Protein 5ZKN (pdb70)

Structure (mmCIF, N/CA/C/O backbone):
data_5ZKN
#
_entry.id   5ZKN
#
_cell.length_a   47.515
_cell.length_b   75.347
_cell.length_c   135.882
_cell.angle_alpha   90.000
_cell.angle_beta   90.000
_cell.angle_gamma   90.000
#
_symmetry.space_group_name_H-M   'I 2 2 2'
#
loop_
_entity.id
_entity.type
_entity.pdbx_description
1 polymer 'Putative N-acetylmannosamine-6-phosphate 2-epimerase'
2 non-polymer 'CHLORIDE ION'
3 water water
#
loop_
_atom_site.group_PDB
_atom_site.id
_atom_site.type_symbol
_atom_site.label_atom_id
_atom_site.label_alt_id
_atom_site.label_comp_id
_atom_site.label_asym_id
_atom_site.label_entity_id
_atom_site.label_seq_id
_atom_site.pdbx_PDB_ins_code
_atom_site.Cartn_x
_atom_site.Cartn_y
_atom_site.Cartn_z
_atom_site.occupancy
_atom_site.B_iso_or_equiv
_atom_site.auth_seq_id
_atom_site.auth_comp_id
_atom_site.auth_asym_id
_atom_site.auth_atom_id
_atom_site.pdbx_PDB_model_num
ATOM 1 N N . PHE A 1 17 ? -31.488 -12.405 -13.591 1.00 85.58 0 PHE A N 1
ATOM 2 C CA . PHE A 1 17 ? -30.588 -12.027 -12.498 1.00 95.11 0 PHE A CA 1
ATOM 3 C C . PHE A 1 17 ? -29.138 -12.405 -12.808 1.00 88.75 0 PHE A C 1
ATOM 4 O O . PHE A 1 17 ? -28.206 -11.625 -12.583 1.00 90.52 0 PHE A O 1
ATOM 12 N N . MET A 1 18 ? -28.945 -13.617 -13.319 1.00 140.11 1 MET A N 1
ATOM 13 C CA . MET A 1 18 ? -27.701 -13.934 -14.003 1.00 122.58 1 MET A CA 1
ATOM 14 C C . MET A 1 18 ? -27.680 -13.340 -15.407 1.00 107.20 1 MET A C 1
ATOM 15 O O . MET A 1 18 ? -26.600 -13.122 -15.962 1.00 102.00 1 MET A O 1
ATOM 20 N N . ASN A 1 19 ? -28.860 -13.047 -15.967 1.00 102.06 2 ASN A N 1
ATOM 21 C CA . ASN A 1 19 ? -2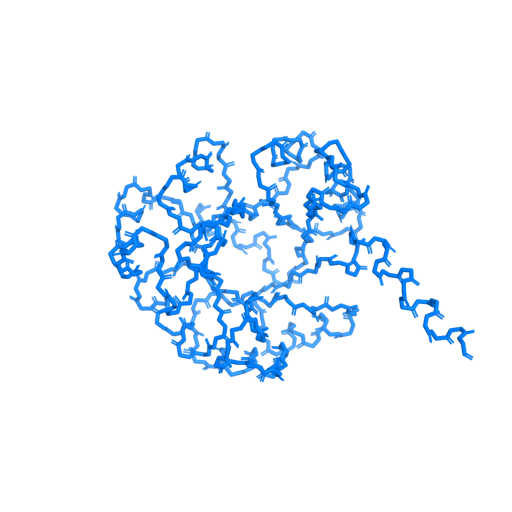8.954 -12.307 -17.222 1.00 87.97 2 ASN A CA 1
ATOM 22 C C . ASN A 1 19 ? -28.457 -10.878 -17.066 1.00 78.83 2 ASN A C 1
ATOM 23 O O . ASN A 1 19 ? -27.761 -10.357 -17.944 1.00 76.41 2 ASN A O 1
ATOM 28 N N . LYS A 1 20 ? -28.822 -10.220 -15.964 1.00 70.12 3 LYS A N 1
ATOM 29 C CA . LYS A 1 20 ? -28.391 -8.842 -15.763 1.00 61.74 3 LYS A CA 1
ATOM 30 C C . LYS A 1 20 ? -26.883 -8.726 -15.680 1.00 58.61 3 LYS A C 1
ATOM 31 O O . LYS A 1 20 ? -26.328 -7.694 -16.072 1.00 62.10 3 LYS A O 1
ATOM 37 N N . ILE A 1 21 ? -26.200 -9.771 -15.188 1.00 63.80 4 ILE A N 1
ATOM 38 C CA . ILE A 1 21 ? -24.736 -9.756 -15.122 1.00 59.15 4 ILE A CA 1
ATOM 39 C C . ILE A 1 21 ? -24.135 -9.742 -16.523 1.00 60.27 4 ILE A C 1
ATOM 40 O O . ILE A 1 21 ? -23.144 -9.043 -16.784 1.00 59.16 4 ILE A O 1
ATOM 45 N N . LEU A 1 22 ? -24.710 -10.524 -17.443 1.00 60.53 5 LEU A N 1
ATOM 46 C CA . LEU A 1 22 ? -24.139 -10.640 -18.779 1.00 58.31 5 LEU A CA 1
ATOM 47 C C . LEU A 1 22 ? -24.508 -9.456 -19.658 1.00 57.36 5 LEU A C 1
ATOM 48 O O . LEU A 1 22 ? -23.717 -9.063 -20.522 1.00 53.15 5 LEU A O 1
ATOM 53 N N . GLU A 1 23 ? -25.673 -8.842 -19.439 1.00 56.62 6 GLU A N 1
ATOM 54 C CA . GLU A 1 23 ? -25.964 -7.616 -20.178 1.00 68.48 6 GLU A CA 1
ATOM 55 C C . GLU A 1 23 ? -25.014 -6.491 -19.773 1.00 63.57 6 GLU A C 1
ATOM 56 O O . GLU A 1 23 ? -24.581 -5.704 -20.623 1.00 59.23 6 GLU A O 1
ATOM 62 N N . SER A 1 24 ? -24.634 -6.431 -18.490 1.00 60.51 7 SER A N 1
ATOM 63 C CA . SER A 1 24 ? -23.725 -5.382 -18.037 1.00 61.18 7 SER A CA 1
ATOM 64 C C . SER A 1 24 ? -22.322 -5.485 -18.660 1.00 51.85 7 SER A C 1
ATOM 65 O O . SER A 1 24 ? -21.585 -4.493 -18.633 1.00 53.62 7 SER A O 1
ATOM 68 N N . ILE A 1 25 ? -21.935 -6.626 -19.245 1.00 55.45 8 ILE A N 1
ATOM 69 C CA . ILE A 1 25 ? -20.632 -6.735 -19.915 1.00 54.21 8 ILE A CA 1
ATOM 70 C C . ILE A 1 25 ? -20.741 -6.889 -21.427 1.00 56.77 8 ILE A C 1
ATOM 71 O O . ILE A 1 25 ? -19.697 -6.853 -22.112 1.00 50.80 8 ILE A O 1
ATOM 76 N N . ARG A 1 26 ? -21.956 -7.046 -21.965 1.00 54.68 9 ARG A N 1
ATOM 77 C CA . ARG A 1 26 ? -22.165 -7.275 -23.392 1.00 53.87 9 ARG A CA 1
ATOM 78 C C . ARG A 1 26 ? -21.483 -6.202 -24.235 1.00 57.90 9 ARG A C 1
ATOM 79 O O . ARG A 1 26 ? -21.708 -5.006 -24.036 1.00 58.16 9 ARG A O 1
ATOM 87 N N . GLY A 1 27 ? -20.638 -6.639 -25.177 1.00 54.54 10 GLY A N 1
ATOM 88 C CA . GLY A 1 27 ? -19.913 -5.716 -26.031 1.00 52.56 10 GLY A CA 1
ATOM 89 C C . GLY A 1 27 ? -18.928 -4.786 -25.328 1.00 55.59 10 GLY A C 1
ATOM 90 O O . GLY A 1 27 ? -18.484 -3.797 -25.922 1.00 60.75 10 GLY A O 1
ATOM 91 N N . LYS A 1 28 ? -18.561 -5.086 -24.083 1.00 49.08 11 LYS A N 1
ATOM 92 C CA . LYS A 1 28 ? -17.722 -4.189 -23.287 1.00 53.71 11 LYS A CA 1
ATOM 93 C C . LYS A 1 28 ? -16.356 -4.808 -22.972 1.00 45.67 11 LYS A C 1
ATOM 94 O O . LYS A 1 28 ? -16.057 -5.963 -23.296 1.00 41.12 11 LYS A O 1
ATOM 100 N N . LEU A 1 29 ? -15.522 -4.007 -22.318 1.00 45.16 12 LEU A N 1
ATOM 101 C CA . LEU A 1 29 ? -14.169 -4.400 -21.935 1.00 42.77 12 LEU A CA 1
ATOM 102 C C . LEU A 1 29 ? -14.134 -4.875 -20.487 1.00 40.46 12 LEU A C 1
ATOM 103 O O . LEU A 1 29 ? -14.604 -4.172 -19.584 1.00 38.14 12 LEU A O 1
ATOM 108 N N . ILE A 1 30 ? -13.540 -6.044 -20.263 1.00 40.80 13 ILE A N 1
ATOM 109 C CA . ILE A 1 30 ? -13.177 -6.514 -18.929 1.00 45.73 13 ILE A CA 1
ATOM 110 C C . ILE A 1 30 ? -11.658 -6.449 -18.807 1.00 43.47 13 ILE A C 1
ATOM 111 O O . ILE A 1 30 ? -10.942 -6.870 -19.720 1.00 41.08 13 ILE A O 1
ATOM 116 N N . VAL A 1 31 ? -11.163 -5.920 -17.690 1.00 44.47 14 VAL A N 1
ATOM 117 C CA . VAL A 1 31 ? -9.725 -5.770 -17.464 1.00 43.94 14 VAL A CA 1
ATOM 118 C C . VAL A 1 31 ? -9.306 -6.753 -16.380 1.00 45.31 14 VAL A C 1
ATOM 119 O O . VAL A 1 31 ? -9.866 -6.754 -15.274 1.00 44.66 14 VAL A O 1
ATOM 123 N N . SER A 1 32 ? -8.322 -7.585 -16.696 1.00 42.95 15 SER A N 1
ATOM 124 C CA . SER A 1 32 ? -7.790 -8.553 -15.746 1.00 38.47 15 SER A CA 1
ATOM 125 C C . SER A 1 32 ? -6.713 -7.882 -14.908 1.00 35.17 15 SER A C 1
ATOM 126 O O . SER A 1 32 ? -5.692 -7.416 -15.440 1.00 41.67 15 SER A O 1
ATOM 129 N N . CYS A 1 33 ? -6.933 -7.841 -13.603 1.00 41.03 16 CYS A N 1
ATOM 130 C CA . CYS A 1 33 ? -6.047 -7.176 -12.645 1.00 43.59 16 CYS A CA 1
ATOM 131 C C . CYS A 1 33 ? -5.380 -8.256 -11.803 1.00 48.70 16 CYS A C 1
ATOM 132 O O . CYS A 1 33 ? -5.852 -8.598 -10.712 1.00 43.05 16 CYS A O 1
ATOM 135 N N . GLN A 1 34 ? -4.272 -8.783 -12.307 1.00 39.98 17 GLN A N 1
ATOM 136 C CA . GLN A 1 34 ? -3.567 -9.860 -11.634 1.00 45.25 17 GLN A CA 1
ATOM 137 C C . GLN A 1 34 ? -2.089 -9.537 -11.541 1.00 52.94 17 GLN A C 1
ATOM 138 O O . GLN A 1 34 ? -1.512 -8.905 -12.435 1.00 49.08 17 GLN A O 1
ATOM 144 N N . ALA A 1 35 ? -1.489 -9.987 -10.440 1.00 47.84 18 ALA A N 1
ATOM 145 C CA . ALA A 1 35 ? -0.046 -9.897 -10.230 1.00 43.16 18 ALA A CA 1
ATOM 146 C C . ALA A 1 35 ? 0.291 -11.009 -9.244 1.00 40.12 18 ALA A C 1
ATOM 147 O O . ALA A 1 35 ? 0.071 -10.858 -8.040 1.00 47.11 18 ALA A O 1
ATOM 149 N N . LEU A 1 36 ? 0.784 -12.129 -9.760 1.00 46.75 19 LEU A N 1
ATOM 150 C CA . LEU A 1 36 ? 1.230 -13.217 -8.902 1.00 52.36 19 LEU A CA 1
ATOM 151 C C . LEU A 1 36 ? 2.494 -12.803 -8.122 1.00 56.38 19 LEU A C 1
ATOM 152 O O . LEU A 1 36 ? 2.993 -11.675 -8.219 1.00 48.14 19 LEU A O 1
ATOM 157 N N . GLU A 1 37 ? 3.031 -13.757 -7.359 1.00 61.84 20 GLU A N 1
ATOM 158 C CA . GLU A 1 37 ? 4.019 -13.467 -6.319 1.00 70.06 20 GLU A CA 1
ATOM 159 C C . GLU A 1 37 ? 5.343 -12.985 -6.903 1.00 64.91 20 GLU A C 1
ATOM 160 O O . GLU A 1 37 ? 6.003 -12.112 -6.329 1.00 66.83 20 GLU A O 1
ATOM 166 N N . ASP A 1 38 ? 5.763 -13.561 -8.023 1.00 65.01 21 ASP A N 1
ATOM 167 C CA . ASP A 1 38 ? 7.018 -13.164 -8.649 1.00 82.17 21 ASP A CA 1
ATOM 168 C C . ASP A 1 38 ? 6.999 -11.720 -9.148 1.00 69.04 21 ASP A C 1
ATOM 169 O O . ASP A 1 38 ? 8.069 -11.118 -9.294 1.00 70.92 21 ASP A O 1
ATOM 174 N N . GLU A 1 39 ? 5.688 -11.078 -9.386 1.00 48.79 22 GLU A N 1
ATOM 175 C CA . GLU A 1 39 ? 5.468 -9.933 -10.258 1.00 53.88 22 GLU A CA 1
ATOM 176 C C . GLU A 1 39 ? 5.625 -8.604 -9.519 1.00 51.58 22 GLU A C 1
ATOM 177 O O . GLU A 1 39 ? 5.326 -8.505 -8.324 1.00 45.74 22 GLU A O 1
ATOM 183 N N . PRO A 1 40 ? 6.071 -7.584 -10.268 1.00 54.01 23 PRO A N 1
ATOM 184 C CA . PRO A 1 40 ? 6.333 -6.263 -9.667 1.00 42.75 23 PRO A CA 1
ATOM 185 C C . PRO A 1 40 ? 5.237 -5.700 -8.778 1.00 43.13 23 PRO A C 1
ATOM 186 O O . PRO A 1 40 ? 5.546 -5.163 -7.705 1.00 50.99 23 PRO A O 1
ATOM 190 N N . LEU A 1 41 ? 3.971 -5.764 -9.194 1.00 39.36 24 LEU A N 1
ATOM 191 C CA . LEU A 1 41 ? 2.891 -5.117 -8.455 1.00 46.45 24 LEU A CA 1
ATOM 192 C C . LEU A 1 41 ? 2.076 -6.084 -7.612 1.00 46.52 24 LEU A C 1
ATOM 193 O O . LEU A 1 41 ? 0.936 -5.763 -7.272 1.00 41.27 24 LEU A O 1
ATOM 198 N N . HIS A 1 42 ? 2.625 -7.245 -7.262 1.00 44.66 25 HIS A N 1
ATOM 199 C CA . HIS A 1 42 ? 1.919 -8.163 -6.380 1.00 51.34 25 HIS A CA 1
ATOM 200 C C . HIS A 1 42 ? 1.582 -7.476 -5.068 1.00 52.57 25 HIS A C 1
ATOM 201 O O . HIS A 1 42 ? 2.484 -7.115 -4.303 1.00 51.43 25 HIS A O 1
ATOM 208 N N . SER A 1 43 ? 0.283 -7.279 -4.826 1.00 49.45 26 SER A N 1
ATOM 209 C CA . SER A 1 43 ? -0.259 -6.556 -3.680 1.00 52.73 26 SER A CA 1
ATOM 210 C C . SER A 1 43 ? -1.756 -6.382 -3.892 1.00 56.73 26 SER A C 1
ATOM 211 O O . SER A 1 43 ? -2.178 -5.865 -4.934 1.00 45.75 26 SER A O 1
ATOM 214 N N . SER A 1 44 ? -2.563 -6.810 -2.920 1.00 49.53 27 SER A N 1
ATOM 215 C CA . SER A 1 44 ? -4.006 -6.632 -3.043 1.00 50.25 27 SER A CA 1
ATOM 216 C C . SER A 1 44 ? -4.363 -5.155 -3.145 1.00 52.86 27 SER A C 1
ATOM 217 O O . SER A 1 44 ? -5.244 -4.775 -3.928 1.00 50.63 27 SER A O 1
ATOM 220 N N . PHE A 1 45 ? -3.673 -4.303 -2.374 1.00 50.29 28 PHE A N 1
ATOM 221 C CA . PHE A 1 45 ? -3.895 -2.861 -2.460 1.00 50.70 28 PHE A CA 1
ATOM 222 C C . PHE A 1 45 ? -3.776 -2.343 -3.897 1.00 51.67 28 PHE A C 1
ATOM 223 O O . PHE A 1 45 ? -4.662 -1.631 -4.392 1.00 45.39 28 PHE A O 1
ATOM 231 N N . ILE A 1 46 ? -2.678 -2.686 -4.574 1.00 42.42 29 ILE A N 1
ATOM 232 C CA . ILE A 1 46 ? -2.436 -2.186 -5.930 1.00 45.61 29 ILE A CA 1
ATOM 233 C C . ILE A 1 46 ? -3.475 -2.730 -6.909 1.00 39.26 29 ILE A C 1
ATOM 234 O O . ILE A 1 46 ? -3.909 -2.029 -7.839 1.00 37.16 29 ILE A O 1
ATOM 239 N N . MET A 1 47 ? -3.853 -3.995 -6.754 1.00 39.67 30 MET A N 1
ATOM 240 C CA . MET A 1 47 ? -4.815 -4.567 -7.686 1.00 41.22 30 MET A CA 1
ATOM 241 C C . MET A 1 47 ? -6.182 -3.897 -7.517 1.00 48.01 30 MET A C 1
ATOM 242 O O . MET A 1 47 ? -6.912 -3.699 -8.500 1.00 47.58 30 MET A O 1
ATOM 247 N N . GLY A 1 48 ? -6.525 -3.522 -6.280 1.00 44.75 31 GLY A N 1
ATOM 248 C CA . GLY A 1 48 ? -7.699 -2.695 -6.065 1.00 43.28 31 GLY A CA 1
ATOM 249 C C . GLY A 1 48 ? -7.616 -1.375 -6.810 1.00 48.25 31 GLY A C 1
ATOM 250 O O . GLY A 1 48 ? -8.578 -0.955 -7.460 1.00 45.24 31 GLY A O 1
ATOM 251 N N . ARG A 1 49 ? -6.460 -0.708 -6.749 1.00 38.88 32 ARG A N 1
ATOM 252 C CA . ARG A 1 49 ? -6.362 0.567 -7.454 1.00 34.77 32 ARG A CA 1
ATOM 253 C C . ARG A 1 49 ? -6.319 0.368 -8.964 1.00 37.86 32 ARG A C 1
ATOM 254 O O . ARG A 1 49 ? -6.864 1.197 -9.713 1.00 37.59 32 ARG A O 1
ATOM 262 N N . MET A 1 50 ? -5.711 -0.732 -9.437 1.00 38.41 33 MET A N 1
ATOM 263 C CA . MET A 1 50 ? -5.763 -1.028 -10.873 1.00 38.29 33 MET A CA 1
ATOM 264 C C . MET A 1 50 ? -7.207 -1.204 -11.340 1.00 40.75 33 MET A C 1
ATOM 265 O O . MET A 1 50 ? -7.581 -0.718 -12.412 1.00 42.08 33 MET A O 1
ATOM 270 N N . ALA A 1 51 ? -8.022 -1.919 -10.558 1.00 39.48 34 ALA A N 1
ATOM 271 C CA . ALA A 1 51 ? -9.444 -2.056 -10.886 1.00 42.45 34 AL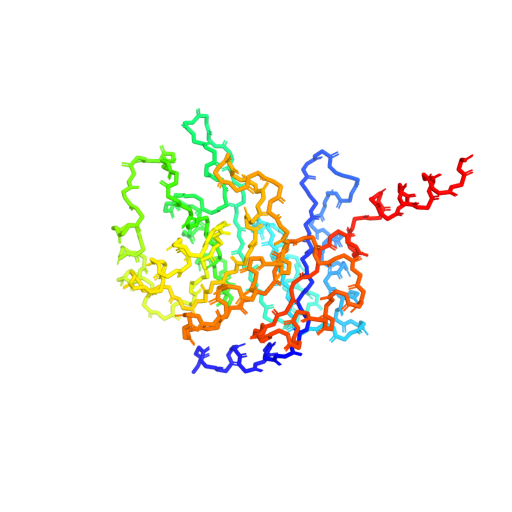A A CA 1
ATOM 272 C C . ALA A 1 51 ? -10.111 -0.692 -10.970 1.00 38.31 34 ALA A C 1
ATOM 273 O O . ALA A 1 51 ? -10.854 -0.403 -11.907 1.00 44.43 34 ALA A O 1
ATOM 275 N N . TYR A 1 52 ? -9.844 0.171 -9.988 1.00 36.34 35 TYR A N 1
ATOM 276 C CA . TYR A 1 52 ? -10.396 1.519 -10.038 1.00 37.58 35 TYR A CA 1
ATOM 277 C C . TYR A 1 52 ? -9.955 2.271 -11.297 1.00 44.42 35 TYR A C 1
ATOM 278 O O . TYR A 1 52 ? -10.740 3.023 -11.888 1.00 45.71 35 TYR A O 1
ATOM 287 N N . ALA A 1 53 ? -8.696 2.089 -11.712 1.00 44.31 36 ALA A N 1
ATOM 288 C CA . ALA A 1 53 ? -8.210 2.751 -12.919 1.00 46.42 36 ALA A CA 1
ATOM 289 C C . 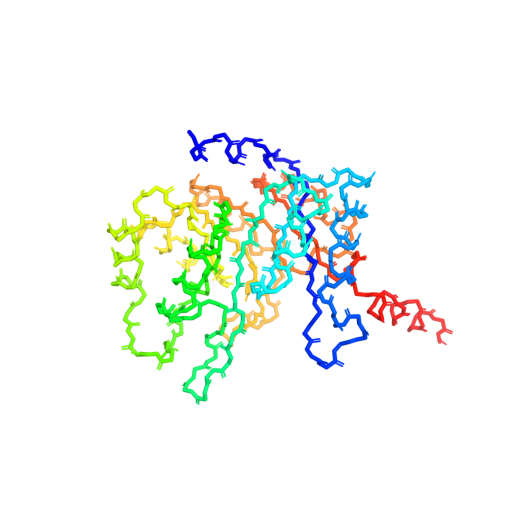ALA A 1 53 ? -8.899 2.210 -14.173 1.00 39.03 36 ALA A C 1
ATOM 290 O O . ALA A 1 53 ? -9.230 2.975 -15.086 1.00 36.78 36 ALA A O 1
ATOM 292 N N . ALA A 1 54 ? -9.082 0.892 -14.264 1.00 36.19 37 ALA A N 1
ATOM 293 C CA . ALA A 1 54 ? -9.823 0.349 -15.402 1.00 37.20 37 ALA A CA 1
ATOM 294 C C . ALA A 1 54 ? -11.240 0.925 -15.443 1.00 43.84 37 ALA A C 1
ATOM 295 O O . ALA A 1 54 ? -11.723 1.346 -16.501 1.00 43.39 37 ALA A O 1
ATOM 297 N N . TYR A 1 55 ? -11.898 0.994 -14.284 1.00 42.72 38 TYR A N 1
ATOM 298 C CA . TYR A 1 55 ? -13.214 1.622 -14.206 1.00 47.00 38 TYR A CA 1
ATOM 299 C C . TYR A 1 55 ? -13.166 3.076 -14.670 1.00 46.19 38 TYR A C 1
ATOM 300 O O . TYR A 1 55 ? -13.967 3.490 -15.512 1.00 49.84 38 TYR A O 1
ATOM 309 N N . SER A 1 56 ? -12.215 3.867 -14.159 1.00 41.48 39 SER A N 1
ATOM 310 C CA . SER A 1 56 ? -12.139 5.266 -14.588 1.00 38.23 39 SER A CA 1
ATOM 311 C C . SER A 1 56 ? -11.908 5.391 -16.092 1.00 45.80 39 SER A C 1
ATOM 312 O O . SER A 1 56 ? -12.286 6.405 -16.695 1.00 47.15 39 SER A O 1
ATOM 315 N N . GLY A 1 57 ? -11.256 4.396 -16.710 1.00 45.34 40 GLY A N 1
ATOM 316 C CA . GLY A 1 57 ? -11.014 4.431 -18.146 1.00 42.46 40 GLY A CA 1
ATOM 317 C C . GLY A 1 57 ? -12.177 3.936 -18.994 1.00 53.71 40 GLY A C 1
ATOM 318 O O . GLY A 1 57 ? -12.131 4.034 -20.230 1.00 51.55 40 GLY A O 1
ATOM 319 N N . GLY A 1 58 ? -13.212 3.393 -18.357 1.00 49.19 41 GLY A N 1
ATOM 320 C CA . GLY A 1 58 ? -14.390 2.938 -19.061 1.00 49.24 41 GLY A CA 1
ATOM 321 C C . GLY A 1 58 ? -14.611 1.441 -19.097 1.00 48.48 41 GLY A C 1
ATOM 322 O O . GLY A 1 58 ? -15.546 1.000 -19.767 1.00 42.99 41 GLY A O 1
ATOM 323 N N . ALA A 1 59 ? -13.800 0.648 -18.392 1.00 47.44 42 ALA A N 1
ATOM 324 C CA . ALA A 1 59 ? -14.030 -0.793 -18.306 1.00 47.63 42 ALA A CA 1
ATOM 325 C C . ALA A 1 59 ? -15.390 -1.096 -17.673 1.00 45.83 42 ALA A C 1
ATOM 326 O O . ALA A 1 59 ? -15.930 -0.305 -16.895 1.00 47.99 42 ALA A O 1
ATOM 328 N N . ALA A 1 60 ? -15.927 -2.282 -17.985 1.00 46.04 43 ALA A N 1
ATOM 329 C CA . ALA A 1 60 ? -17.221 -2.712 -17.455 1.00 46.02 43 ALA A CA 1
ATOM 330 C C . ALA A 1 60 ? -17.156 -3.946 -16.576 1.00 43.58 43 ALA A C 1
ATOM 331 O O . ALA A 1 60 ? -18.187 -4.332 -16.011 1.00 50.04 43 ALA A O 1
ATOM 333 N N . GLY A 1 61 ? -16.000 -4.594 -16.468 1.00 39.72 44 GLY A N 1
ATOM 334 C CA . GLY A 1 61 ? -15.839 -5.677 -15.515 1.00 41.02 44 GLY A CA 1
ATOM 335 C C . GLY A 1 61 ? -14.373 -5.877 -15.216 1.00 47.56 44 GLY A C 1
ATOM 336 O O . GLY A 1 61 ? -13.490 -5.343 -15.897 1.00 51.32 44 GLY A O 1
ATOM 337 N N . ILE A 1 62 ? -14.128 -6.667 -14.168 1.00 48.33 45 ILE A N 1
ATOM 338 C CA . ILE A 1 62 ? -12.787 -6.993 -13.686 1.00 43.46 45 ILE A CA 1
ATOM 339 C C . ILE A 1 62 ? -12.671 -8.510 -13.620 1.00 46.36 45 ILE A C 1
ATOM 340 O O . ILE A 1 62 ? -13.597 -9.188 -13.162 1.00 46.50 45 ILE A O 1
ATOM 345 N N . ARG A 1 63 ? -11.554 -9.045 -14.093 1.00 42.71 46 ARG A N 1
ATOM 346 C CA . ARG A 1 63 ? -11.156 -10.416 -13.791 1.00 46.94 46 ARG A CA 1
ATOM 347 C C . ARG A 1 63 ? -10.048 -10.369 -12.740 1.00 48.53 46 ARG A C 1
ATOM 348 O O . ARG A 1 63 ? -9.132 -9.549 -12.840 1.00 46.00 46 ARG A O 1
ATOM 356 N N . ALA A 1 64 ? -10.135 -11.236 -11.728 1.00 46.46 47 ALA A N 1
ATOM 357 C CA . ALA A 1 64 ? -9.276 -11.106 -10.556 1.00 48.47 47 ALA A CA 1
ATOM 358 C C . ALA A 1 64 ? -8.943 -12.476 -9.975 1.00 53.66 47 ALA A C 1
ATOM 359 O O . ALA A 1 64 ? -9.736 -13.416 -10.070 1.00 53.31 47 ALA A O 1
ATOM 361 N N . ASN A 1 65 ? -7.771 -12.569 -9.336 1.00 49.80 48 ASN A N 1
ATOM 362 C CA . ASN A 1 65 ? -7.262 -13.828 -8.812 1.00 45.77 48 ASN A CA 1
ATOM 363 C C . ASN A 1 65 ? -7.000 -13.709 -7.312 1.00 53.18 48 ASN A C 1
ATOM 364 O O . ASN A 1 65 ? -6.477 -12.696 -6.845 1.00 54.88 48 ASN A O 1
ATOM 369 N N . THR A 1 66 ? -7.385 -14.751 -6.567 1.00 49.52 49 THR A N 1
ATOM 370 C CA . THR A 1 66 ? -7.265 -14.878 -5.113 1.00 49.80 49 THR A CA 1
ATOM 371 C C . THR A 1 66 ? -8.294 -14.019 -4.385 1.00 54.09 49 THR A C 1
ATOM 372 O O . THR A 1 66 ? -8.766 -12.996 -4.899 1.00 48.67 49 THR A O 1
ATOM 376 N N . VAL A 1 67 ? -8.642 -14.454 -3.174 1.00 50.02 50 VAL A N 1
ATOM 377 C CA . VAL A 1 67 ? -9.714 -13.826 -2.419 1.00 51.83 50 VAL A CA 1
ATOM 378 C C . VAL A 1 67 ? -9.249 -12.494 -1.844 1.00 53.96 50 VAL A C 1
ATOM 379 O O . VAL A 1 67 ? -10.020 -11.528 -1.793 1.00 53.74 50 VAL A O 1
ATOM 383 N N . GLU A 1 68 ? -7.978 -12.403 -1.429 1.00 54.55 51 GLU A N 1
ATOM 384 C CA . GLU A 1 68 ? -7.493 -11.136 -0.889 1.00 58.69 51 GLU A CA 1
ATOM 385 C C . GLU A 1 68 ? -7.497 -10.030 -1.946 1.00 54.32 51 GLU A C 1
ATOM 386 O O . GLU A 1 68 ? -7.811 -8.876 -1.633 1.00 51.65 51 GLU A O 1
ATOM 392 N N . ASP A 1 69 ? -7.190 -10.361 -3.210 1.00 43.12 52 ASP A N 1
ATOM 393 C CA . ASP A 1 69 ? -7.293 -9.360 -4.279 1.00 52.91 52 ASP A CA 1
ATOM 394 C C . ASP A 1 69 ? -8.754 -9.002 -4.572 1.00 53.45 52 ASP A C 1
ATOM 395 O O . ASP A 1 69 ? -9.101 -7.825 -4.727 1.00 51.75 52 ASP A O 1
ATOM 400 N N . ILE A 1 70 ? -9.611 -10.018 -4.684 1.00 52.03 53 ILE A N 1
ATOM 401 C CA . ILE A 1 70 ? -11.035 -9.812 -4.958 1.00 47.23 53 ILE A CA 1
ATOM 402 C C . ILE A 1 70 ? -11.670 -8.908 -3.907 1.00 46.39 53 ILE A C 1
ATOM 403 O O . ILE A 1 70 ? -12.434 -7.990 -4.234 1.00 49.96 53 ILE A O 1
ATOM 408 N N . LYS A 1 71 ? -11.383 -9.177 -2.626 1.00 53.36 54 LYS A N 1
ATOM 409 C CA . LYS A 1 71 ? -11.898 -8.357 -1.525 1.00 56.86 54 LYS A CA 1
ATOM 410 C C . LYS A 1 71 ? -11.504 -6.897 -1.689 1.00 59.33 54 LYS A C 1
ATOM 411 O O . LYS A 1 71 ? -12.349 -5.998 -1.612 1.00 64.13 54 LYS A O 1
ATOM 417 N N . GLU A 1 72 ? -10.208 -6.645 -1.889 1.00 50.18 55 GLU A N 1
ATOM 418 C CA . GLU A 1 72 ? -9.733 -5.281 -2.064 1.00 52.54 55 GLU A CA 1
ATOM 419 C C . GLU A 1 72 ? -10.367 -4.631 -3.292 1.00 49.73 55 GLU A C 1
ATOM 420 O O . GLU A 1 72 ? -10.739 -3.452 -3.256 1.00 50.41 55 GLU A O 1
ATOM 426 N N . ILE A 1 73 ? -10.506 -5.387 -4.386 1.00 42.50 56 ILE A N 1
ATOM 427 C CA . ILE A 1 73 ? -11.147 -4.853 -5.590 1.00 36.98 56 ILE A CA 1
ATOM 428 C C . ILE A 1 73 ? -12.589 -4.443 -5.308 1.00 45.60 56 ILE A C 1
ATOM 429 O O . ILE A 1 73 ? -13.070 -3.417 -5.815 1.00 44.64 56 ILE A O 1
ATOM 434 N N . LYS A 1 74 ? -13.288 -5.210 -4.464 1.00 45.58 57 LYS A N 1
ATOM 435 C CA . LYS A 1 74 ? -14.667 -4.885 -4.119 1.00 49.63 57 LYS A CA 1
ATOM 436 C C . LYS A 1 74 ? -14.785 -3.573 -3.362 1.00 49.35 57 LYS A C 1
ATOM 437 O O . LYS A 1 74 ? -15.849 -2.955 -3.387 1.00 48.22 57 LYS A O 1
ATOM 443 N N . LYS A 1 75 ? -13.720 -3.143 -2.681 1.00 54.72 58 LYS A N 1
ATOM 444 C CA . LYS A 1 75 ? -13.719 -1.865 -1.974 1.00 50.80 58 LYS A CA 1
ATOM 445 C C . LYS A 1 75 ? -13.620 -0.681 -2.920 1.00 51.50 58 LYS A C 1
ATOM 446 O O . LYS A 1 75 ? -14.015 0.429 -2.542 1.00 49.76 58 LYS A O 1
ATOM 452 N N . ASN A 1 76 ? -13.096 -0.900 -4.134 1.00 45.26 59 ASN A N 1
ATOM 453 C CA . ASN A 1 76 ? -12.788 0.153 -5.091 1.00 44.93 59 ASN A CA 1
ATOM 454 C C . ASN A 1 76 ? -13.832 0.314 -6.191 1.00 47.88 59 ASN A C 1
ATOM 455 O O . ASN A 1 76 ? -14.076 1.438 -6.641 1.00 44.71 59 ASN A O 1
ATOM 460 N N . VAL A 1 77 ? -14.430 -0.779 -6.664 1.00 46.43 60 VAL A N 1
ATOM 461 C CA . VAL A 1 77 ? -15.363 -0.736 -7.782 1.00 48.41 60 VAL A CA 1
ATOM 462 C C . VAL A 1 77 ? -16.562 -1.600 -7.431 1.00 50.68 60 VAL A C 1
ATOM 463 O O . VAL A 1 77 ? -16.467 -2.554 -6.653 1.00 46.09 60 VAL A O 1
ATOM 467 N N . SER A 1 78 ? -17.703 -1.271 -8.030 1.00 48.71 61 SER A N 1
ATOM 468 C CA . SER A 1 78 ? -18.839 -2.181 -7.981 1.00 52.71 61 SER A CA 1
ATOM 469 C C . SER A 1 78 ? -19.088 -2.822 -9.341 1.00 51.07 61 SER A C 1
ATOM 470 O O . SER A 1 78 ? -20.197 -3.279 -9.622 1.00 61.15 61 SER A O 1
ATOM 473 N N . LEU A 1 79 ? -18.061 -2.868 -10.182 1.00 43.18 62 LEU A N 1
ATOM 474 C CA . LEU A 1 79 ? -18.130 -3.607 -11.426 1.00 47.12 62 LEU A CA 1
ATOM 475 C C . LEU A 1 79 ? -18.258 -5.105 -11.141 1.00 52.13 62 LEU A C 1
ATOM 476 O O . LEU A 1 79 ? -17.802 -5.599 -10.102 1.00 48.81 62 LEU A O 1
ATOM 481 N N . PRO A 1 80 ? -18.877 -5.853 -12.049 1.00 51.19 63 PRO A N 1
ATOM 482 C CA . PRO A 1 80 ? -18.893 -7.315 -11.903 1.00 53.12 63 PRO A CA 1
ATOM 483 C C . PRO A 1 80 ? -17.478 -7.879 -11.991 1.00 47.80 63 PRO A C 1
ATOM 484 O O . PRO A 1 80 ? -16.623 -7.360 -12.716 1.00 49.04 63 PRO A O 1
ATOM 488 N N . ILE A 1 81 ? -17.236 -8.952 -11.230 1.00 46.78 64 ILE A N 1
ATOM 489 C CA . ILE A 1 81 ? -15.924 -9.591 -11.139 1.00 48.68 64 ILE A CA 1
ATOM 490 C C . ILE A 1 81 ? -16.016 -11.024 -11.663 1.00 48.02 64 ILE A C 1
ATOM 491 O O . ILE A 1 81 ? -16.855 -11.807 -11.202 1.00 47.47 64 ILE A O 1
ATOM 496 N N . ILE A 1 82 ? -15.142 -11.371 -12.606 1.00 42.03 65 ILE A N 1
ATOM 497 C CA . ILE A 1 82 ? -14.822 -12.774 -12.880 1.00 51.33 65 ILE A CA 1
ATOM 498 C C . ILE A 1 82 ? -13.744 -13.171 -11.878 1.00 52.47 65 ILE A C 1
ATOM 499 O O . ILE A 1 82 ? -12.630 -12.638 -11.917 1.00 50.31 65 ILE A O 1
ATOM 504 N N . GLY A 1 83 ? -14.069 -14.097 -10.979 1.00 43.79 66 GLY A N 1
ATOM 505 C CA . GLY A 1 83 ? -13.139 -14.544 -9.960 1.00 44.53 66 GLY A CA 1
ATOM 506 C C . GLY A 1 83 ? -12.530 -15.901 -10.271 1.00 47.97 66 GLY A C 1
ATOM 507 O O . GLY A 1 83 ? -13.224 -16.834 -10.685 1.00 52.91 66 GLY A O 1
ATOM 508 N N . ILE A 1 84 ? -11.221 -16.003 -10.048 1.00 48.49 67 ILE A N 1
ATOM 509 C CA . ILE A 1 84 ? -10.492 -17.260 -10.165 1.00 47.46 67 ILE A CA 1
ATOM 510 C C . ILE A 1 84 ? -9.625 -17.415 -8.924 1.00 47.89 67 ILE A C 1
ATOM 511 O O . ILE A 1 84 ? -9.432 -16.477 -8.151 1.00 49.35 67 ILE A O 1
ATOM 516 N N . ILE A 1 85 ? -9.104 -18.623 -8.740 1.00 50.02 68 ILE A N 1
ATOM 517 C CA . ILE A 1 85 ? -8.002 -18.872 -7.821 1.00 53.69 68 ILE A CA 1
ATOM 518 C C . ILE A 1 85 ? -7.004 -19.752 -8.563 1.00 59.12 68 ILE A C 1
ATOM 519 O O . ILE A 1 85 ? -7.287 -20.927 -8.840 1.00 62.78 68 ILE A O 1
ATOM 524 N N . LYS A 1 86 ? -5.849 -19.188 -8.906 1.00 50.40 69 LYS A N 1
ATOM 525 C CA . LYS A 1 86 ? -4.797 -19.986 -9.506 1.00 56.62 69 LYS A CA 1
ATOM 526 C C . LYS A 1 86 ? -4.045 -20.697 -8.388 1.00 62.24 69 LYS A C 1
ATOM 527 O O . LYS A 1 86 ? -3.522 -20.050 -7.475 1.00 59.76 69 LYS A O 1
ATOM 533 N N . LYS A 1 87 ? -4.032 -22.028 -8.432 1.00 63.70 70 LYS A N 1
ATOM 534 C CA . LYS A 1 87 ? -3.198 -22.813 -7.533 1.00 64.04 70 LYS A CA 1
ATOM 535 C C . LYS A 1 87 ? -2.599 -23.961 -8.323 1.00 67.67 70 LYS A C 1
ATOM 536 O O . LYS A 1 87 ? -3.322 -24.677 -9.022 1.00 66.15 70 LYS A O 1
ATOM 542 N N . VAL A 1 88 ? -1.285 -24.131 -8.222 1.00 72.62 71 VAL A N 1
ATOM 543 C CA . VAL A 1 88 ? -0.577 -25.144 -8.989 1.00 70.42 71 VAL A CA 1
ATOM 544 C C . VAL A 1 88 ? -0.329 -26.342 -8.080 1.00 80.06 71 VAL A C 1
ATOM 545 O O . VAL A 1 88 ? 0.392 -26.237 -7.078 1.00 80.78 71 VAL A O 1
ATOM 549 N N . TYR A 1 89 ? -0.955 -27.469 -8.414 1.00 83.56 72 TYR A N 1
ATOM 550 C CA . TYR A 1 89 ? -0.665 -28.752 -7.790 1.00 82.04 72 TYR A CA 1
ATOM 551 C C . TYR A 1 89 ? 0.383 -29.480 -8.618 1.00 84.02 72 TYR A C 1
ATOM 552 O O . TYR A 1 89 ? 0.494 -29.271 -9.829 1.00 76.94 72 TYR A O 1
ATOM 561 N N . ASN A 1 90 ? 1.154 -30.340 -7.960 1.00 93.41 73 ASN A N 1
ATOM 562 C CA . ASN A 1 90 ? 2.198 -31.074 -8.663 1.00 104.06 73 ASN A CA 1
ATOM 563 C C . ASN A 1 90 ? 1.663 -32.257 -9.464 1.00 111.38 73 ASN A C 1
ATOM 564 O O . ASN A 1 90 ? 2.460 -32.979 -10.074 1.00 116.24 73 ASN A O 1
ATOM 569 N N . ASN A 1 91 ? 0.344 -32.468 -9.485 1.00 110.90 74 ASN A N 1
ATOM 570 C CA . ASN A 1 91 ? -0.257 -33.553 -10.251 1.00 113.40 74 ASN A CA 1
ATOM 571 C C . ASN A 1 91 ? -0.589 -33.154 -11.679 1.00 105.97 74 ASN A C 1
ATOM 572 O O . ASN A 1 91 ? -0.597 -34.014 -12.568 1.00 110.87 74 ASN A O 1
ATOM 577 N N . SER A 1 92 ? -0.848 -31.867 -11.915 1.00 94.96 75 SER A N 1
ATOM 578 C CA . SER A 1 92 ? -1.620 -31.428 -13.067 1.00 86.10 75 SER A CA 1
ATOM 579 C C . SER A 1 92 ? -1.119 -30.072 -13.552 1.00 79.59 75 SER A C 1
ATOM 580 O O . SER A 1 92 ? -0.608 -29.264 -12.771 1.00 80.84 75 SER A O 1
ATOM 583 N N . ASP A 1 93 ? -1.275 -29.826 -14.850 1.00 75.77 76 ASP A N 1
ATOM 584 C CA . ASP A 1 93 ? -1.110 -28.487 -15.402 1.00 73.44 76 ASP A CA 1
ATOM 585 C C . ASP A 1 93 ? -2.405 -27.675 -15.372 1.00 69.39 76 ASP A C 1
ATOM 586 O O . ASP A 1 93 ? -2.411 -26.522 -15.821 1.00 65.62 76 ASP A O 1
ATOM 591 N N . VAL A 1 94 ? -3.492 -28.249 -14.855 1.00 70.98 77 VAL A N 1
ATOM 592 C CA . VAL A 1 94 ? -4.738 -27.523 -14.607 1.00 67.82 77 VAL A CA 1
ATOM 593 C C . VAL A 1 94 ? -4.581 -26.770 -13.287 1.00 65.56 77 VAL A C 1
ATOM 594 O O . VAL A 1 94 ? -4.429 -27.383 -12.225 1.00 66.13 77 VAL A O 1
ATOM 598 N N . TYR A 1 95 ? -4.604 -25.435 -13.351 1.00 60.49 78 TYR A N 1
ATOM 599 C CA . TYR A 1 95 ? -4.334 -24.625 -12.164 1.00 68.30 78 TYR A CA 1
ATOM 600 C C . TYR A 1 95 ? -5.287 -23.444 -12.001 1.00 61.56 78 TYR A C 1
ATOM 601 O O . TYR A 1 95 ? -5.285 -22.827 -10.929 1.00 55.77 78 TYR A O 1
ATOM 610 N N . ILE A 1 96 ? -6.114 -23.127 -12.994 1.00 63.11 79 ILE A N 1
ATOM 611 C CA . ILE A 1 96 ? -7.110 -22.064 -12.879 1.00 63.48 79 ILE A CA 1
ATOM 612 C C . ILE A 1 96 ? -8.361 -22.649 -12.227 1.00 62.94 79 ILE A C 1
ATOM 613 O O . ILE A 1 96 ? -9.088 -23.428 -12.853 1.00 54.34 79 ILE A O 1
ATOM 618 N N . THR A 1 97 ? -8.612 -22.259 -10.973 1.00 63.01 80 THR A N 1
ATOM 619 C CA . THR A 1 97 ? -9.684 -22.778 -10.125 1.00 68.62 80 THR A CA 1
ATOM 620 C C . THR A 1 97 ? -9.839 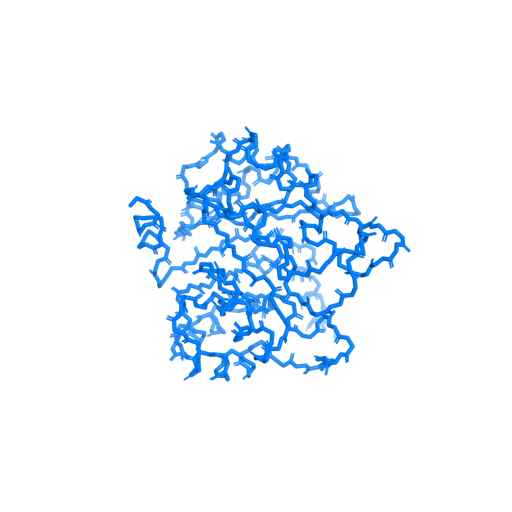-24.295 -10.324 1.00 69.87 80 THR A C 1
ATOM 621 O O . THR A 1 97 ? -10.903 -24.763 -10.733 1.00 64.25 80 THR A O 1
ATOM 625 N N . PRO A 1 98 ? -8.778 -25.081 -10.045 1.00 69.86 81 PRO A N 1
ATOM 626 C CA . PRO A 1 98 ? -8.744 -26.474 -10.518 1.00 71.17 81 PRO A CA 1
ATOM 627 C C . PRO A 1 98 ? -9.619 -27.468 -9.765 1.00 78.83 81 PRO A C 1
ATOM 628 O O . PRO A 1 98 ? -10.186 -28.357 -10.410 1.00 86.31 81 PRO A O 1
ATOM 632 N N . THR A 1 99 ? -9.732 -27.373 -8.433 1.00 82.93 82 THR A N 1
ATOM 633 C CA . THR A 1 99 ? -10.481 -28.357 -7.648 1.00 83.80 82 THR A CA 1
ATOM 634 C C . THR A 1 99 ? -11.788 -27.763 -7.130 1.00 83.03 82 THR A C 1
ATOM 635 O O . THR A 1 99 ? -12.168 -26.630 -7.455 1.00 76.61 82 THR A O 1
ATOM 639 N N . ILE A 1 100 ? -12.481 -28.545 -6.302 1.00 86.90 83 ILE A N 1
ATOM 640 C CA . ILE A 1 100 ? -13.684 -28.034 -5.656 1.00 87.83 83 ILE A CA 1
ATOM 641 C C . ILE A 1 100 ? -13.307 -27.056 -4.544 1.00 83.26 83 ILE A C 1
ATOM 642 O O . ILE A 1 100 ? -14.081 -26.140 -4.229 1.00 81.62 83 ILE A O 1
ATOM 647 N N . LYS A 1 101 ? -12.098 -27.197 -3.985 1.00 78.47 84 LYS A N 1
ATOM 648 C CA . LYS A 1 101 ? -11.675 -26.361 -2.864 1.00 77.28 84 LYS A CA 1
ATOM 649 C C . LYS A 1 101 ? -11.603 -24.884 -3.252 1.00 72.29 84 LYS A C 1
ATOM 650 O O . LYS A 1 101 ? -12.044 -24.014 -2.493 1.00 80.14 84 LYS A O 1
ATOM 656 N N . GLU A 1 102 ? -11.056 -24.578 -4.426 1.00 65.62 85 GLU A N 1
ATOM 657 C CA . GLU A 1 102 ? -11.016 -23.185 -4.864 1.00 62.97 85 GLU A CA 1
ATOM 658 C C . GLU A 1 102 ? -12.411 -22.643 -5.137 1.00 64.26 85 GLU A C 1
ATOM 659 O O . GLU A 1 102 ? -12.687 -21.473 -4.853 1.00 68.47 85 GLU A O 1
ATOM 665 N N . VAL A 1 103 ? -13.302 -23.467 -5.694 1.00 64.09 86 VAL A N 1
ATOM 666 C CA . VAL A 1 103 ? -14.648 -22.993 -5.999 1.00 66.59 86 VAL A CA 1
ATOM 667 C C . VAL A 1 103 ? -15.323 -22.497 -4.729 1.00 73.23 86 VAL A C 1
ATOM 668 O O . VAL A 1 103 ? -15.907 -21.407 -4.707 1.00 75.27 86 VAL A O 1
ATOM 672 N N . GLU A 1 104 ? -15.184 -23.252 -3.632 1.00 73.09 87 GLU A N 1
ATOM 673 C CA . GLU A 1 104 ? -15.858 -22.887 -2.388 1.00 77.93 87 GLU A CA 1
ATOM 674 C C . GLU A 1 104 ? -15.300 -21.597 -1.804 1.00 71.14 87 GLU A C 1
ATOM 675 O O . GLU A 1 104 ? -16.067 -20.743 -1.345 1.00 67.71 87 GLU A O 1
ATOM 681 N N . ASP A 1 105 ? -13.974 -21.437 -1.799 1.00 69.98 88 ASP A N 1
ATOM 682 C CA . ASP A 1 105 ? -13.395 -20.182 -1.328 1.00 68.32 88 ASP A CA 1
ATOM 683 C C . ASP A 1 105 ? -13.960 -18.986 -2.090 1.00 64.52 88 ASP A C 1
ATOM 684 O O . ASP A 1 105 ? -14.225 -17.938 -1.492 1.00 74.26 88 ASP A O 1
ATOM 689 N N . LEU A 1 106 ? -14.175 -19.130 -3.407 1.00 60.08 89 LEU A N 1
ATOM 690 C CA . LEU A 1 106 ? -14.752 -18.037 -4.195 1.00 57.52 89 LEU A CA 1
ATOM 691 C C . LEU A 1 106 ? -16.250 -17.879 -3.923 1.00 62.86 89 LEU A C 1
ATOM 692 O O . LEU A 1 106 ? -16.749 -16.749 -3.807 1.00 59.37 89 LEU A O 1
ATOM 697 N N . ILE A 1 107 ? -16.983 -18.997 -3.818 1.00 60.93 90 ILE A N 1
ATOM 698 C CA . ILE A 1 107 ? -18.393 -18.936 -3.432 1.00 66.20 90 ILE A CA 1
ATOM 699 C C . ILE A 1 107 ? -18.551 -18.229 -2.087 1.00 69.62 90 ILE A C 1
ATOM 700 O O . ILE A 1 107 ? -19.458 -17.409 -1.902 1.00 72.46 90 ILE A O 1
ATOM 705 N N . ASN A 1 108 ? -17.670 -18.538 -1.126 1.00 72.86 91 ASN A N 1
ATOM 706 C CA . ASN A 1 108 ? -17.730 -17.902 0.192 1.00 65.81 91 ASN A CA 1
ATOM 707 C C . ASN A 1 108 ? -17.533 -16.392 0.097 1.00 67.05 91 ASN A C 1
ATOM 708 O O . ASN A 1 108 ? -18.230 -15.629 0.775 1.00 71.78 91 ASN A O 1
ATOM 713 N N . GLU A 1 109 ? -16.578 -15.939 -0.727 1.00 62.28 92 GLU A N 1
ATOM 714 C CA . GLU A 1 109 ? -16.360 -14.502 -0.882 1.00 54.77 92 GLU A CA 1
ATOM 715 C C . GLU A 1 109 ? -17.451 -13.860 -1.735 1.00 60.90 92 GLU A C 1
ATOM 716 O O . GLU A 1 109 ? -17.831 -12.707 -1.489 1.00 58.88 92 GLU A O 1
ATOM 722 N N . GLY A 1 110 ? -17.959 -14.583 -2.734 1.00 62.39 93 GLY A N 1
ATOM 723 C CA . GLY A 1 110 ? -19.006 -14.079 -3.598 1.00 55.69 93 GLY A CA 1
ATOM 724 C C . GLY A 1 110 ? -18.488 -13.318 -4.801 1.00 56.16 93 GLY A C 1
ATOM 725 O O . GLY A 1 110 ? -18.033 -12.180 -4.677 1.00 49.81 93 GLY A O 1
ATOM 726 N N . VAL A 1 111 ? -18.550 -13.934 -5.976 1.00 56.21 94 VAL A N 1
ATOM 727 C CA . VAL A 1 111 ? -18.194 -13.259 -7.212 1.00 55.00 94 VAL A CA 1
ATOM 728 C C . VAL A 1 111 ? -19.282 -13.506 -8.242 1.00 52.81 94 VAL A C 1
ATOM 729 O O . VAL A 1 111 ? -20.022 -14.497 -8.188 1.00 55.99 94 VAL A O 1
ATOM 733 N N . GLN A 1 112 ? -19.398 -12.563 -9.174 1.00 53.46 95 GLN A N 1
ATOM 734 C CA . GLN A 1 112 ? -20.448 -12.653 -10.183 1.00 57.92 95 GLN A CA 1
ATOM 735 C C . GLN A 1 112 ? -20.210 -13.834 -11.118 1.00 57.98 95 GLN A C 1
ATOM 736 O O . GLN A 1 112 ? -21.162 -14.506 -11.527 1.00 55.26 95 GLN A O 1
ATOM 742 N N . ILE A 1 113 ? -18.947 -14.107 -11.458 1.00 45.95 96 ILE A N 1
ATOM 743 C CA . ILE A 1 113 ? -18.588 -15.191 -12.369 1.00 57.20 96 ILE A CA 1
ATOM 744 C C . ILE A 1 113 ? -17.361 -15.908 -11.809 1.00 61.65 96 ILE A C 1
ATOM 745 O O . ILE A 1 113 ? -16.338 -15.272 -11.517 1.00 58.81 96 ILE A O 1
ATOM 750 N N . ILE A 1 114 ? -17.461 -17.228 -11.664 1.00 56.32 97 ILE A N 1
ATOM 751 C CA . ILE A 1 114 ? -16.329 -18.069 -11.292 1.00 54.55 97 ILE A CA 1
ATOM 752 C C . ILE A 1 114 ? -15.787 -18.730 -12.558 1.00 55.62 97 ILE A C 1
ATOM 753 O O . ILE A 1 114 ? -16.526 -19.414 -13.276 1.00 54.67 97 ILE A O 1
ATOM 758 N N . ALA A 1 115 ? -14.504 -18.521 -12.845 1.00 56.01 98 ALA A N 1
ATOM 759 C CA . ALA A 1 115 ? -13.870 -19.073 -14.036 1.00 56.75 98 ALA A CA 1
ATOM 760 C C . ALA A 1 115 ? -13.001 -20.262 -13.645 1.00 59.85 98 ALA A C 1
ATOM 761 O O . ALA A 1 115 ? -12.353 -20.246 -12.593 1.00 58.37 98 ALA A O 1
ATOM 763 N N . ILE A 1 116 ? -12.999 -21.295 -14.492 1.00 60.44 99 ILE A N 1
ATOM 764 C CA . ILE A 1 116 ? -12.379 -22.588 -14.189 1.00 59.65 99 ILE A CA 1
ATOM 765 C C . ILE A 1 116 ? -11.683 -23.117 -15.442 1.00 62.99 99 ILE A C 1
ATOM 766 O O . ILE A 1 116 ? -12.239 -23.043 -16.545 1.00 60.05 99 ILE A O 1
ATOM 771 N N . ASP A 1 117 ? -10.466 -23.655 -15.280 1.00 64.95 100 ASP A N 1
ATOM 772 C CA . ASP A 1 117 ? -9.844 -24.394 -16.381 1.00 63.88 100 ASP A CA 1
ATOM 773 C C . ASP A 1 117 ? -10.792 -25.504 -16.825 1.00 65.70 100 ASP A C 1
ATOM 774 O O . ASP A 1 117 ? -11.131 -26.396 -16.042 1.00 65.10 100 ASP A O 1
ATOM 779 N N . ALA A 1 118 ? -11.226 -25.432 -18.083 1.00 61.10 101 ALA A N 1
ATOM 780 C CA . ALA A 1 118 ? -12.154 -26.387 -18.668 1.00 60.93 101 ALA A CA 1
ATOM 781 C C . ALA A 1 118 ? -11.517 -27.147 -19.828 1.00 63.87 101 ALA A C 1
ATOM 782 O O . ALA A 1 118 ? -12.216 -27.602 -20.741 1.00 67.20 101 ALA A O 1
ATOM 784 N N . THR A 1 119 ? -10.191 -27.279 -19.806 1.00 57.36 102 THR A N 1
ATOM 785 C CA . THR A 1 119 ? -9.502 -28.088 -20.796 1.00 60.61 102 THR A CA 1
ATOM 786 C C . THR A 1 119 ? -9.713 -29.563 -20.493 1.00 68.81 102 THR A C 1
ATOM 787 O O . THR A 1 119 ? -10.246 -29.946 -19.448 1.00 79.91 102 THR A O 1
ATOM 791 N N . LYS A 1 120 ? -9.279 -30.399 -21.427 1.00 68.03 103 LYS A N 1
ATOM 792 C CA . LYS A 1 120 ? -9.440 -31.838 -21.288 1.00 74.84 103 LYS A CA 1
ATOM 793 C C . LYS A 1 120 ? -8.334 -32.473 -20.459 1.00 80.81 103 LYS A C 1
ATOM 794 O O . LYS A 1 120 ? -8.327 -33.697 -20.302 1.00 83.40 103 LYS A O 1
ATOM 800 N N . ARG A 1 121 ? -7.413 -31.675 -19.924 1.00 82.28 104 ARG A N 1
ATOM 801 C CA . ARG A 1 121 ? -6.259 -32.213 -19.225 1.00 85.10 104 ARG A CA 1
ATOM 802 C C . ARG A 1 121 ? -6.663 -32.796 -17.872 1.00 84.45 104 ARG A C 1
ATOM 803 O O . ARG A 1 121 ? -7.673 -32.413 -17.280 1.00 79.59 104 ARG A O 1
ATOM 811 N N . GLU A 1 122 ? -5.847 -33.733 -17.380 1.00 88.15 105 GLU A N 1
ATOM 812 C CA . GLU A 1 122 ? -6.146 -34.403 -16.118 1.00 92.53 105 GLU A CA 1
ATOM 813 C C . GLU A 1 122 ? -6.031 -33.424 -14.950 1.00 89.39 105 GLU A C 1
ATOM 814 O O . GLU A 1 122 ? -5.056 -32.674 -14.846 1.00 81.78 105 GLU A O 1
ATOM 820 N N . ARG A 1 123 ? -7.044 -33.425 -14.078 1.00 96.78 106 ARG A N 1
ATOM 821 C CA . ARG A 1 123 ? -7.132 -32.481 -12.969 1.00 92.35 106 ARG A CA 1
ATOM 822 C C . ARG A 1 123 ? -6.276 -32.938 -11.789 1.00 91.95 106 ARG A C 1
ATOM 823 O O . ARG A 1 123 ? -5.915 -34.116 -11.685 1.00 93.24 106 ARG A O 1
ATOM 831 N N . PRO A 1 124 ? -5.947 -32.021 -10.872 1.00 85.46 107 PRO A N 1
ATOM 832 C CA . PRO A 1 124 ? -5.170 -32.434 -9.687 1.00 81.62 107 PRO A CA 1
ATOM 833 C C . PRO A 1 124 ? -5.887 -33.448 -8.810 1.00 85.19 107 PRO A C 1
ATOM 834 O O . PRO A 1 124 ? -5.232 -34.325 -8.236 1.00 85.80 107 PRO A O 1
ATOM 838 N N . ASP A 1 125 ? -7.212 -33.358 -8.679 1.00 92.12 108 ASP A N 1
ATOM 839 C CA . ASP A 1 125 ? -7.961 -34.329 -7.890 1.00 97.34 108 ASP A CA 1
ATOM 840 C C . ASP A 1 125 ? -8.461 -35.513 -8.720 1.00 101.13 108 ASP A C 1
ATOM 841 O O . ASP A 1 125 ? -9.280 -36.294 -8.224 1.00 107.42 108 ASP A O 1
ATOM 846 N N . ARG A 1 126 ? -7.976 -35.662 -9.958 1.00 97.88 109 ARG A N 1
ATOM 847 C CA . ARG A 1 126 ? -8.265 -36.823 -10.810 1.00 99.62 109 ARG A CA 1
ATOM 848 C C . ARG A 1 126 ? -9.768 -37.081 -10.936 1.00 102.28 109 ARG A C 1
ATOM 849 O O . ARG A 1 126 ? -10.229 -38.224 -10.952 1.00 111.07 109 ARG A O 1
ATOM 851 N N . LYS A 1 127 ? -10.538 -36.002 -11.032 1.00 96.68 110 LYS A N 1
ATOM 852 C CA . LYS A 1 127 ? -11.985 -36.058 -11.182 1.00 97.66 110 LYS A CA 1
ATOM 853 C C . LYS A 1 127 ? -12.346 -35.633 -12.599 1.00 92.80 110 LYS A C 1
ATOM 854 O O . LYS A 1 127 ? -11.692 -34.757 -13.168 1.00 89.06 110 LYS A O 1
ATOM 860 N N . ASP A 1 128 ? -13.370 -36.257 -13.182 1.00 96.45 111 ASP A N 1
ATOM 861 C CA . ASP A 1 128 ? -13.772 -35.860 -14.528 1.00 92.81 111 ASP A CA 1
ATOM 862 C C . ASP A 1 128 ? -14.326 -34.443 -14.518 1.00 85.04 111 ASP A C 1
ATOM 863 O O . ASP A 1 128 ? -14.948 -34.006 -13.544 1.00 87.07 111 ASP A O 1
ATOM 868 N N . LEU A 1 129 ? -14.100 -33.721 -15.625 1.00 76.65 112 LEU A N 1
ATOM 869 C CA . LEU A 1 129 ? -14.667 -32.380 -15.737 1.00 80.93 112 LEU A CA 1
ATOM 870 C C . LEU A 1 129 ? -16.190 -32.419 -15.840 1.00 85.50 112 LEU A C 1
ATOM 871 O O . LEU A 1 129 ? -16.865 -31.510 -15.337 1.00 77.40 112 LEU A O 1
ATOM 876 N N . LYS A 1 130 ? -16.744 -33.463 -16.464 1.00 92.52 113 LYS A N 1
ATOM 877 C CA . LYS A 1 130 ? -18.197 -33.570 -16.574 1.00 95.03 113 LYS A CA 1
ATOM 878 C C . LYS A 1 130 ? -18.851 -33.671 -15.198 1.00 96.48 113 LYS A C 1
ATOM 879 O O . LYS A 1 130 ? -19.851 -32.994 -14.928 1.00 94.22 113 LYS A O 1
ATOM 881 N N . ASN A 1 131 ? -18.290 -34.495 -14.304 1.00 99.97 114 ASN A N 1
ATOM 882 C CA . ASN A 1 131 ? -18.836 -34.600 -12.950 1.00 99.75 114 ASN A CA 1
ATOM 883 C C . ASN A 1 131 ? -18.585 -33.328 -12.156 1.00 93.00 114 ASN A C 1
ATOM 884 O O . ASN A 1 131 ? -19.478 -32.827 -11.468 1.00 91.35 114 ASN A O 1
ATOM 889 N N . PHE A 1 132 ? -17.356 -32.814 -12.218 1.00 94.15 115 PHE A N 1
ATOM 890 C CA . PHE A 1 132 ? -16.974 -31.651 -11.427 1.00 91.16 115 PHE A CA 1
ATOM 891 C C . PHE A 1 132 ? -17.965 -30.505 -11.612 1.00 86.42 115 PHE A C 1
ATOM 892 O O . PHE A 1 132 ? -18.456 -29.924 -10.635 1.00 79.69 115 PHE A O 1
ATOM 900 N N . ILE A 1 133 ? -18.282 -30.181 -12.868 1.00 83.14 116 ILE A N 1
ATOM 901 C CA . ILE A 1 133 ? -19.217 -29.100 -13.163 1.00 77.85 116 ILE A CA 1
ATOM 902 C C . ILE A 1 133 ? -20.634 -29.483 -12.743 1.00 78.53 116 ILE A C 1
ATOM 903 O O . ILE A 1 133 ? -21.412 -28.630 -12.296 1.00 76.45 116 ILE A O 1
ATOM 908 N N . ALA A 1 134 ? -20.994 -30.768 -12.875 1.00 77.25 117 ALA A N 1
ATOM 909 C CA . ALA A 1 134 ? -22.302 -31.211 -12.411 1.00 79.87 117 ALA A CA 1
ATOM 910 C C . ALA A 1 134 ? -22.442 -31.026 -10.906 1.00 85.95 117 ALA A C 1
ATOM 911 O O . ALA A 1 134 ? -23.532 -30.707 -10.417 1.00 93.51 117 ALA A O 1
ATOM 913 N N . GLU A 1 135 ? -21.339 -31.186 -10.165 1.00 86.15 118 GLU A N 1
ATOM 914 C CA . GLU A 1 135 ? -21.387 -31.100 -8.708 1.00 89.94 118 GLU A CA 1
ATOM 915 C C . GLU A 1 135 ? -21.562 -29.661 -8.243 1.00 88.46 118 GLU A C 1
ATOM 916 O O . GLU A 1 135 ? -22.281 -29.396 -7.273 1.00 92.38 118 GLU A O 1
ATOM 922 N N . ILE A 1 136 ? -20.911 -28.718 -8.917 1.00 83.33 119 ILE A N 1
ATOM 923 C CA . ILE A 1 136 ? -21.024 -27.331 -8.492 1.00 79.88 119 ILE A CA 1
ATOM 924 C C . ILE A 1 136 ? -22.292 -26.690 -9.047 1.00 78.12 119 ILE A C 1
ATOM 925 O O . ILE A 1 136 ? -22.820 -25.746 -8.451 1.00 74.70 119 ILE A O 1
ATOM 930 N N . LYS A 1 137 ? -22.799 -27.174 -10.185 1.00 82.77 120 LYS A N 1
ATOM 931 C CA . LYS A 1 137 ? -24.069 -26.663 -10.688 1.00 84.67 120 LYS A CA 1
ATOM 932 C C . LYS A 1 137 ? -25.222 -27.141 -9.821 1.00 85.20 120 LYS A C 1
ATOM 933 O O . LYS A 1 137 ? -26.191 -26.406 -9.596 1.00 89.41 120 LYS A O 1
ATOM 939 N N . GLU A 1 138 ? -25.136 -28.380 -9.341 1.00 86.31 121 GLU A N 1
ATOM 940 C CA . GLU A 1 138 ? -26.085 -28.869 -8.348 1.00 87.45 121 GLU A CA 1
ATOM 941 C C . GLU A 1 138 ? -25.939 -28.093 -7.042 1.00 87.46 121 GLU A C 1
ATOM 942 O O . GLU A 1 138 ? -26.930 -27.634 -6.464 1.00 86.26 121 GLU A O 1
ATOM 948 N N . LYS A 1 139 ? -24.697 -27.888 -6.595 1.00 84.54 122 LYS A N 1
ATOM 949 C CA . LYS A 1 139 ? -24.429 -27.304 -5.284 1.00 87.47 122 LYS A CA 1
ATOM 950 C C . LYS A 1 139 ? -24.693 -25.801 -5.259 1.00 82.55 122 LYS A C 1
ATOM 951 O O . LYS A 1 139 ? -25.251 -25.283 -4.284 1.00 85.16 122 LYS A O 1
ATOM 957 N N . TYR A 1 140 ? -24.308 -25.088 -6.319 1.00 71.54 123 TYR A N 1
ATOM 958 C CA . TYR A 1 140 ? -24.406 -23.629 -6.396 1.00 75.74 123 TYR A CA 1
ATOM 959 C C . TYR A 1 140 ? -25.256 -23.262 -7.611 1.00 75.79 123 TYR A C 1
ATOM 960 O O . TYR A 1 140 ? -24.738 -22.750 -8.616 1.00 73.66 123 TYR A O 1
ATOM 969 N N . PRO A 1 141 ? -26.576 -23.491 -7.537 1.00 73.85 124 PRO A N 1
ATOM 970 C CA . PRO A 1 141 ? -27.404 -23.494 -8.753 1.00 74.89 124 PRO A CA 1
ATOM 971 C C . PRO A 1 141 ? -27.675 -22.116 -9.332 1.00 81.02 124 PRO A C 1
ATOM 972 O O . PRO A 1 141 ? -28.172 -22.037 -10.463 1.00 92.86 124 PRO A O 1
ATOM 976 N N . ASN A 1 142 ? -27.399 -21.036 -8.609 1.00 75.06 125 ASN A N 1
ATOM 977 C CA . ASN A 1 142 ? -27.573 -19.697 -9.154 1.00 79.44 125 ASN A CA 1
ATOM 978 C C . ASN A 1 142 ? -26.250 -19.028 -9.515 1.00 73.14 125 ASN A C 1
ATOM 979 O O . ASN A 1 142 ? -26.243 -17.840 -9.846 1.00 75.37 125 ASN A O 1
ATOM 984 N N . GLN A 1 143 ? -25.136 -19.759 -9.481 1.00 71.27 126 GLN A N 1
ATOM 985 C CA . GLN A 1 143 ? -23.819 -19.174 -9.724 1.00 59.11 126 GLN A CA 1
ATOM 986 C C . GLN A 1 143 ? -23.435 -19.280 -11.200 1.00 62.12 126 GLN A C 1
ATOM 987 O O . GLN A 1 143 ? -23.495 -20.365 -11.792 1.00 60.24 126 GLN A O 1
ATOM 993 N N . LEU A 1 144 ? -23.026 -18.154 -11.786 1.00 62.98 127 LEU A N 1
ATOM 994 C CA . LEU A 1 144 ? -22.544 -18.156 -13.162 1.00 64.50 127 LEU A CA 1
ATOM 995 C C . LEU A 1 144 ? -21.131 -18.713 -13.223 1.00 60.04 127 LEU A C 1
ATOM 996 O O . LEU A 1 144 ? -20.234 -18.242 -12.518 1.00 60.36 127 LEU A O 1
ATOM 1001 N N . PHE A 1 145 ? -20.937 -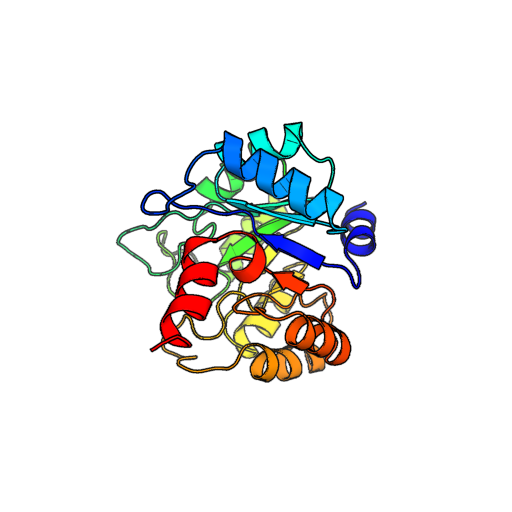19.706 -14.087 1.00 61.53 128 PHE A N 1
ATOM 1002 C CA . PHE A 1 145 ? -19.666 -20.391 -14.247 1.00 56.01 128 PHE A CA 1
ATOM 1003 C C . PHE A 1 145 ? -19.153 -20.200 -15.669 1.00 60.65 128 PHE A C 1
ATOM 1004 O O . PHE A 1 145 ? -19.899 -20.392 -16.639 1.00 62.58 128 PHE A O 1
ATOM 1012 N N . MET A 1 146 ? -17.875 -19.826 -15.778 1.00 49.77 129 MET A N 1
ATOM 1013 C CA . MET A 1 146 ? -17.202 -19.577 -17.043 1.00 51.29 129 MET A CA 1
ATOM 1014 C C . MET A 1 146 ? -16.143 -20.642 -17.304 1.00 55.32 129 MET A C 1
ATOM 1015 O O . MET A 1 146 ? -15.435 -21.062 -16.387 1.00 55.35 129 MET A O 1
ATOM 1020 N N . ALA A 1 147 ? -16.021 -21.056 -18.563 1.00 61.75 130 ALA A N 1
ATOM 1021 C CA . ALA A 1 147 ? -15.118 -22.126 -18.976 1.00 64.31 130 ALA A CA 1
ATOM 1022 C C . ALA A 1 147 ? -13.909 -21.524 -19.688 1.00 62.05 130 ALA A C 1
ATOM 1023 O O . ALA A 1 147 ? -14.040 -20.975 -20.789 1.00 61.89 130 ALA A O 1
ATOM 1025 N N . ASP A 1 148 ? -12.735 -21.638 -19.066 1.00 64.15 131 ASP A N 1
ATOM 1026 C CA . ASP A 1 148 ? -11.475 -21.276 -19.712 1.00 52.49 131 ASP A CA 1
ATOM 1027 C C . ASP A 1 148 ? -11.015 -22.474 -20.539 1.00 51.55 131 ASP A C 1
ATOM 1028 O O . ASP A 1 148 ? -10.662 -23.519 -19.981 1.00 57.07 131 ASP A O 1
ATOM 1033 N N . ILE A 1 149 ? -11.051 -22.351 -21.869 1.00 48.87 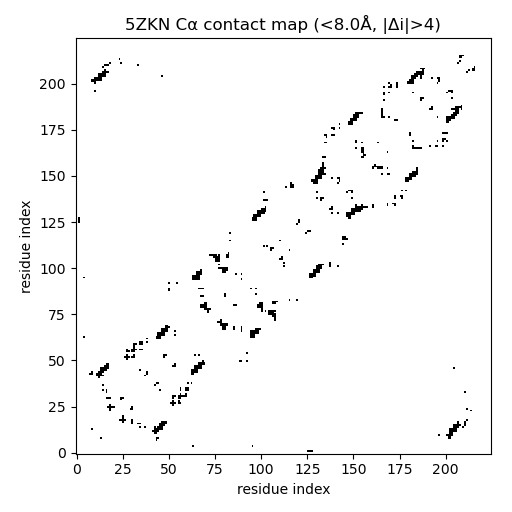132 ILE A N 1
ATOM 1034 C CA . ILE A 1 149 ? -10.741 -23.463 -22.767 1.00 55.84 132 ILE A CA 1
ATOM 1035 C C . ILE A 1 149 ? -9.551 -23.093 -23.661 1.00 61.91 132 ILE A C 1
ATOM 1036 O O . ILE A 1 149 ? -9.096 -21.947 -23.693 1.00 60.25 132 ILE A O 1
ATOM 1041 N N . SER A 1 150 ? -9.055 -24.088 -24.410 1.00 57.41 133 SER A N 1
ATOM 1042 C CA . SER A 1 150 ? -7.954 -23.839 -25.330 1.00 63.64 133 SER A CA 1
ATOM 1043 C C . SER A 1 150 ? -8.271 -24.158 -26.781 1.00 73.78 133 SER A C 1
ATOM 1044 O O . SER A 1 150 ? -7.552 -23.679 -27.668 1.00 83.71 133 SER A O 1
ATOM 1047 N N . SER A 1 151 ? -9.311 -24.942 -27.054 1.00 68.39 134 SER A N 1
ATOM 1048 C CA . SER A 1 151 ? -9.647 -25.329 -28.415 1.00 69.78 134 SER A CA 1
ATOM 1049 C C . SER A 1 151 ? -11.154 -25.241 -28.600 1.00 73.61 134 SER A C 1
ATOM 1050 O O . SER A 1 151 ? -11.924 -25.134 -27.636 1.00 75.65 134 SER A O 1
ATOM 1053 N N . VAL A 1 152 ? -11.567 -25.292 -29.866 1.00 71.73 135 VAL A N 1
ATOM 1054 C CA . VAL A 1 152 ? -12.990 -25.267 -30.191 1.00 79.03 135 VAL A CA 1
ATOM 1055 C C . VAL A 1 152 ? -13.694 -26.516 -29.666 1.00 78.08 135 VAL A C 1
ATOM 1056 O O . VAL A 1 152 ? -14.801 -26.428 -29.121 1.00 79.12 135 VAL A O 1
ATOM 1060 N N . ASP A 1 153 ? -13.086 -27.694 -29.846 1.00 77.22 136 ASP A N 1
ATOM 1061 C CA . ASP A 1 153 ? -13.634 -28.919 -29.264 1.00 81.23 136 ASP A CA 1
ATOM 1062 C C . ASP A 1 153 ? -13.967 -28.734 -27.785 1.00 79.57 136 ASP A C 1
ATOM 1063 O O . ASP A 1 153 ? -15.062 -29.084 -27.336 1.00 75.62 136 ASP A O 1
ATOM 1068 N N . GLU A 1 154 ? -13.033 -28.169 -27.009 1.00 78.36 137 GLU A N 1
ATOM 1069 C CA . GLU A 1 154 ? -13.268 -28.025 -25.575 1.00 72.92 137 GLU A CA 1
ATOM 1070 C C . GLU A 1 154 ? -14.340 -26.990 -25.278 1.00 75.12 137 GLU A C 1
ATOM 1071 O O . GLU A 1 154 ? -15.061 -27.125 -24.283 1.00 71.35 137 GLU A O 1
ATOM 1077 N N . ALA A 1 155 ? -14.454 -25.961 -26.128 1.00 74.01 138 ALA A N 1
ATOM 1078 C CA . ALA A 1 155 ? -15.490 -24.944 -25.967 1.00 71.45 138 ALA A CA 1
ATOM 1079 C C . ALA A 1 155 ? -16.882 -25.512 -26.234 1.00 72.23 138 ALA A C 1
ATOM 1080 O O . ALA A 1 155 ? -17.841 -25.181 -25.526 1.00 75.97 138 ALA A O 1
ATOM 1082 N N . LEU A 1 156 ? -17.022 -26.349 -27.261 1.00 73.01 139 LEU A N 1
ATOM 1083 C CA . LEU A 1 156 ? -18.309 -26.995 -27.481 1.00 81.51 139 LEU A CA 1
ATOM 1084 C C . LEU A 1 156 ? -18.623 -27.972 -26.358 1.00 80.27 139 LEU A C 1
ATOM 1085 O O . LEU A 1 156 ? -19.768 -28.050 -25.902 1.00 84.32 139 LEU A O 1
ATOM 1090 N N . TYR A 1 157 ? -17.615 -28.715 -25.889 1.00 77.35 140 TYR A N 1
ATOM 1091 C CA . TYR A 1 157 ? -17.823 -29.646 -24.784 1.00 77.43 140 TYR A CA 1
ATOM 1092 C C . TYR A 1 157 ? -18.257 -28.907 -23.524 1.00 73.15 140 TYR A C 1
ATOM 1093 O O . TYR A 1 157 ? -19.196 -29.326 -22.838 1.00 76.97 140 TYR A O 1
ATOM 1102 N N . ALA A 1 158 ? -17.580 -27.804 -23.203 1.00 63.19 141 ALA A N 1
ATOM 1103 C CA . ALA A 1 158 ? -17.975 -27.006 -22.047 1.00 66.79 141 ALA A CA 1
ATOM 1104 C C . ALA A 1 158 ? -19.430 -26.583 -22.144 1.00 78.24 141 ALA A C 1
ATOM 1105 O O . ALA A 1 158 ? -20.142 -26.536 -21.134 1.00 89.74 141 ALA A O 1
ATOM 1107 N N . GLU A 1 159 ? -19.885 -26.265 -23.359 1.00 78.53 142 GLU A N 1
ATOM 1108 C CA . GLU A 1 159 ? -21.260 -25.819 -23.565 1.00 77.96 142 GLU A CA 1
ATOM 1109 C C . GLU A 1 159 ? -22.245 -26.928 -23.229 1.00 79.91 142 GLU A C 1
ATOM 1110 O O . GLU A 1 159 ? -23.239 -26.707 -22.527 1.00 82.41 142 GLU A O 1
ATOM 1116 N N . LYS A 1 160 ? -21.964 -28.143 -23.706 1.00 84.84 143 LYS A N 1
ATOM 1117 C CA . LYS A 1 160 ? -22.899 -29.248 -23.544 1.00 86.78 143 LYS A CA 1
ATOM 1118 C C . LYS A 1 160 ? -22.928 -29.765 -22.108 1.00 89.57 143 LYS A C 1
ATOM 1119 O O . LYS A 1 160 ? -23.979 -30.213 -21.636 1.00 89.23 143 LYS A O 1
ATOM 1125 N N . ILE A 1 161 ? -21.803 -29.689 -21.385 1.00 86.31 144 ILE A N 1
ATOM 1126 C CA . ILE A 1 161 ? -21.784 -30.126 -19.992 1.00 89.12 144 ILE A CA 1
ATOM 1127 C C . ILE A 1 161 ? -22.266 -29.046 -19.025 1.00 88.99 144 ILE A C 1
ATOM 1128 O O . ILE A 1 161 ? -22.231 -29.262 -17.808 1.00 91.47 144 ILE A O 1
ATOM 1133 N N . GLY A 1 162 ? -22.707 -27.897 -19.517 1.00 82.89 145 GLY A N 1
ATOM 1134 C CA . GLY A 1 162 ? -23.494 -26.978 -18.724 1.00 79.21 145 GLY A CA 1
ATOM 1135 C C . GLY A 1 162 ? -22.867 -25.655 -18.298 1.00 75.58 145 GLY A C 1
ATOM 1136 O O . GLY A 1 162 ? -23.436 -24.981 -17.421 1.00 69.23 145 GLY A O 1
ATOM 1137 N N . PHE A 1 163 ? -21.742 -25.254 -18.890 1.00 66.22 146 PHE A N 1
ATOM 1138 C CA . PHE A 1 163 ? -21.163 -23.957 -18.566 1.00 66.02 146 PHE A CA 1
ATOM 1139 C C . PHE A 1 163 ? -22.020 -22.822 -19.116 1.00 67.55 146 PHE A C 1
ATOM 1140 O O . PHE A 1 163 ? -22.714 -22.971 -20.124 1.00 79.30 146 PHE A O 1
ATOM 1148 N N . ASP A 1 164 ? -21.932 -21.662 -18.462 1.00 63.39 147 ASP A N 1
ATOM 1149 C CA . ASP A 1 164 ? -22.718 -20.498 -18.857 1.00 61.98 147 ASP A CA 1
ATOM 1150 C C . ASP A 1 164 ? -21.985 -19.596 -19.840 1.00 65.23 147 ASP A C 1
ATOM 1151 O O . ASP A 1 164 ? -22.627 -18.882 -20.623 1.00 66.56 147 ASP A O 1
ATOM 1156 N N . ILE A 1 165 ? -20.655 -19.610 -19.796 1.00 57.65 148 ILE A N 1
ATOM 1157 C CA . ILE A 1 165 ? -19.784 -18.737 -20.569 1.00 61.01 148 ILE A CA 1
ATOM 1158 C C . ILE A 1 165 ? -18.571 -19.571 -20.942 1.00 58.06 148 ILE A C 1
ATOM 1159 O O . ILE A 1 165 ? -18.159 -20.449 -20.180 1.00 57.47 148 ILE A O 1
ATOM 1164 N N . VAL A 1 166 ? -17.992 -19.305 -22.119 1.00 63.42 149 VAL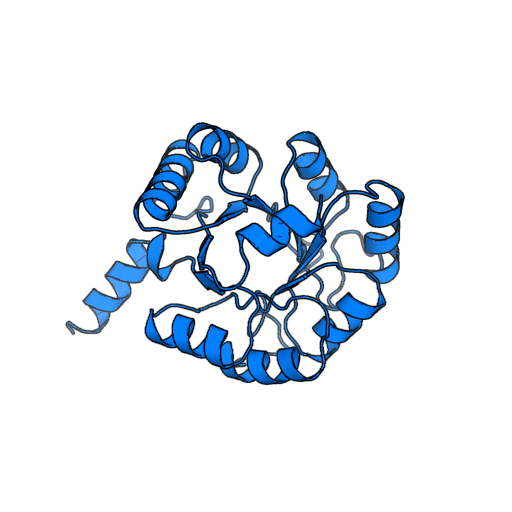 A N 1
ATOM 1165 C CA . VAL A 1 166 ? -16.657 -19.813 -22.422 1.00 62.32 149 VAL A CA 1
ATOM 1166 C C . VAL A 1 166 ? -15.741 -18.632 -22.703 1.00 54.18 149 VAL A C 1
ATOM 1167 O O . VAL A 1 166 ? -16.182 -17.551 -23.104 1.00 55.94 149 VAL A O 1
ATOM 1171 N N . GLY A 1 167 ? -14.452 -18.861 -22.488 1.00 51.33 150 GLY A N 1
ATOM 1172 C CA . GLY A 1 167 ? -13.410 -17.893 -22.742 1.00 54.22 150 GLY A CA 1
ATOM 1173 C C . GLY A 1 167 ? -12.227 -18.559 -23.417 1.00 62.13 150 GLY A C 1
ATOM 1174 O O . GLY A 1 167 ? -11.896 -19.713 -23.117 1.00 62.10 150 GLY A O 1
ATOM 1175 N N . THR A 1 168 ? -11.592 -17.842 -24.345 1.00 55.49 151 THR A N 1
ATOM 1176 C CA . THR A 1 168 ? -10.482 -18.379 -25.116 1.00 59.02 151 THR A CA 1
ATOM 1177 C C . THR A 1 168 ? -9.169 -18.245 -24.346 1.00 55.65 151 THR A C 1
ATOM 1178 O O . THR A 1 168 ? -8.095 -18.184 -24.951 1.00 54.96 151 THR A O 1
ATOM 1182 N N . THR A 1 169 ? -9.262 -18.276 -23.008 1.00 54.30 152 THR A N 1
ATOM 1183 C CA . THR A 1 169 ? -8.166 -17.882 -22.118 1.00 53.68 152 THR A CA 1
ATOM 1184 C C . THR A 1 169 ? -6.925 -18.755 -22.296 1.00 60.31 152 THR A C 1
ATOM 1185 O O . THR A 1 169 ? -5.788 -18.268 -22.186 1.00 59.73 152 THR A O 1
ATOM 1189 N N . LEU A 1 170 ? -7.114 -20.053 -22.538 1.00 54.89 153 LEU A N 1
ATOM 1190 C CA . LEU A 1 170 ? -5.984 -20.968 -22.568 1.00 62.84 153 LEU A CA 1
ATOM 1191 C C . LEU A 1 170 ? -5.552 -21.321 -23.986 1.00 67.02 153 LEU A C 1
ATOM 1192 O O . LEU A 1 170 ? -4.777 -22.265 -24.170 1.00 73.72 153 LEU A O 1
ATOM 1197 N N . VAL A 1 171 ? -6.028 -20.577 -24.990 1.00 64.34 154 VAL A N 1
ATOM 1198 C CA . VAL A 1 171 ? -5.600 -20.809 -26.365 1.00 65.39 154 VAL A CA 1
ATOM 1199 C C . VAL A 1 171 ? -4.103 -20.558 -26.470 1.00 62.55 154 VAL A C 1
ATOM 1200 O O . VAL A 1 171 ? -3.604 -19.496 -26.069 1.00 54.56 154 VAL A O 1
ATOM 1204 N N . GLY A 1 172 ? -3.378 -21.549 -26.987 1.00 61.03 155 GLY A N 1
ATOM 1205 C CA . GLY A 1 172 ? -1.931 -21.490 -27.054 1.00 69.94 155 GLY A CA 1
ATOM 1206 C C . GLY A 1 172 ? -1.205 -21.903 -25.791 1.00 71.25 155 GLY A C 1
ATOM 1207 O O . GLY A 1 172 ? 0.030 -21.882 -25.775 1.00 72.13 155 GLY A O 1
ATOM 1208 N N . TYR A 1 173 ? -1.928 -22.276 -24.734 1.00 73.44 156 TYR A N 1
ATOM 1209 C CA . TYR A 1 173 ? -1.333 -22.623 -23.449 1.00 68.09 156 TYR A CA 1
ATOM 1210 C C . TYR A 1 173 ? -1.412 -24.114 -23.146 1.00 68.06 156 TYR A C 1
ATOM 1211 O O . TYR A 1 173 ? -1.157 -24.519 -22.009 1.00 69.59 156 TYR A O 1
ATOM 1220 N N . THR A 1 174 ? -1.759 -24.938 -24.131 1.00 68.22 157 THR A N 1
ATOM 1221 C CA . THR A 1 174 ? -1.760 -26.384 -23.983 1.00 71.90 157 THR A CA 1
ATOM 1222 C C . THR A 1 174 ? -0.943 -26.970 -25.115 1.00 73.98 157 THR A C 1
ATOM 1223 O O . THR A 1 174 ? -0.833 -26.367 -26.184 1.00 77.31 157 THR A O 1
ATOM 1227 N N . ASP A 1 175 ? -0.366 -28.150 -24.863 1.00 76.98 158 ASP A N 1
ATOM 1228 C CA . ASP A 1 175 ? 0.463 -28.802 -25.873 1.00 89.58 158 ASP A CA 1
ATOM 1229 C C . ASP A 1 175 ? -0.271 -28.924 -27.195 1.00 91.94 158 ASP A C 1
ATOM 1230 O O . ASP A 1 175 ? 0.315 -28.719 -28.266 1.00 94.17 158 ASP A O 1
ATOM 1235 N N . TYR A 1 176 ? -1.554 -29.253 -27.139 1.00 85.74 159 TYR A N 1
ATOM 1236 C CA . TYR A 1 176 ? -2.329 -29.517 -28.340 1.00 84.68 159 TYR A CA 1
ATOM 1237 C C . TYR A 1 176 ? -2.823 -28.246 -29.027 1.00 81.31 159 TYR A C 1
ATOM 1238 O O . TYR A 1 176 ? -3.526 -28.349 -30.036 1.00 85.92 159 TYR A O 1
ATOM 1247 N N . THR A 1 177 ? -2.476 -27.055 -28.519 1.00 69.94 160 THR A N 1
ATOM 1248 C CA . THR A 1 177 ? -2.787 -25.798 -29.198 1.00 69.27 160 THR A CA 1
ATOM 1249 C C . THR A 1 177 ? -1.569 -24.882 -29.263 1.00 74.90 160 THR A C 1
ATOM 1250 O O . THR A 1 177 ? -1.712 -23.654 -29.303 1.00 70.26 160 THR A O 1
ATOM 1254 N N . LYS A 1 178 ? -0.368 -25.459 -29.261 1.00 80.01 161 LYS A N 1
ATOM 1255 C CA . LYS A 1 178 ? 0.847 -24.664 -29.364 1.00 75.81 161 LYS A CA 1
ATOM 1256 C C . LYS A 1 178 ? 0.813 -23.802 -30.619 1.00 78.27 161 LYS A C 1
ATOM 1257 O O . LYS A 1 178 ? 0.554 -24.294 -31.721 1.00 79.05 161 LYS A O 1
ATOM 1263 N N . ASN A 1 179 ? 1.033 -22.499 -30.432 1.00 78.67 162 ASN A N 1
ATOM 1264 C CA . ASN A 1 179 ? 1.079 -21.461 -31.472 1.00 75.60 162 ASN A CA 1
ATOM 1265 C C . ASN A 1 179 ? -0.287 -21.068 -32.028 1.00 75.30 162 ASN A C 1
ATOM 1266 O O . ASN A 1 179 ? -0.332 -20.341 -33.026 1.00 83.02 162 ASN A O 1
ATOM 1271 N N . TYR A 1 180 ? -1.394 -21.515 -31.436 1.00 62.15 163 TYR A N 1
ATOM 1272 C CA . TYR A 1 180 ? -2.706 -21.060 -31.887 1.00 66.43 163 TYR A CA 1
ATOM 1273 C C . TYR A 1 180 ? -2.863 -19.571 -31.615 1.00 62.95 163 TYR A C 1
ATOM 1274 O O . TYR A 1 180 ? -2.501 -19.097 -30.541 1.00 57.55 163 TYR A O 1
ATOM 1283 N N . LYS A 1 181 ? -3.394 -18.828 -32.592 1.00 66.28 164 LYS A N 1
ATOM 1284 C CA . LYS A 1 181 ? -3.668 -17.404 -32.401 1.00 62.15 164 LYS A CA 1
ATOM 1285 C C . LYS A 1 181 ? -5.014 -17.182 -31.708 1.00 67.01 164 LYS A C 1
ATOM 1286 O O . LYS A 1 181 ? -6.006 -17.871 -31.989 1.00 64.04 164 LYS A O 1
ATOM 1292 N N . ALA A 1 182 ? -5.041 -16.186 -30.819 1.00 54.42 165 ALA A N 1
ATOM 1293 C CA . ALA A 1 182 ? -6.251 -15.833 -30.089 1.00 57.23 165 ALA A CA 1
ATOM 1294 C C . ALA A 1 182 ? -7.417 -15.578 -31.035 1.00 63.77 165 ALA A C 1
ATOM 1295 O O . ALA A 1 182 ? -8.458 -16.245 -30.969 1.00 63.95 165 ALA A O 1
ATOM 1297 N N . LEU A 1 183 ? -7.252 -14.601 -31.924 1.00 60.73 166 LEU A N 1
ATOM 1298 C CA . LEU A 1 183 ? -8.322 -14.251 -32.843 1.00 62.57 166 LEU A CA 1
ATOM 1299 C C . LEU A 1 183 ? -8.649 -15.398 -33.791 1.00 69.06 166 LEU A C 1
ATOM 1300 O O . LEU A 1 183 ? -9.820 -15.609 -34.128 1.00 66.64 166 LEU A O 1
ATOM 1305 N N . GLU A 1 184 ? -7.638 -16.162 -34.226 1.00 68.81 167 GLU A N 1
ATOM 1306 C CA . GLU A 1 184 ? -7.915 -17.225 -35.189 1.00 71.86 167 GLU A CA 1
ATOM 1307 C C . GLU A 1 184 ? -8.770 -18.322 -34.568 1.00 59.83 167 GLU A C 1
ATOM 1308 O O . GLU A 1 184 ? -9.730 -18.785 -35.187 1.00 62.26 167 GLU A O 1
ATOM 1314 N N . GLU A 1 185 ? -8.461 -18.740 -33.340 1.00 60.03 168 GLU A N 1
ATOM 1315 C CA . GLU A 1 185 ? -9.315 -19.734 -32.703 1.00 63.03 168 GLU A CA 1
ATOM 1316 C C . GLU A 1 185 ? -10.656 -19.143 -32.275 1.00 68.31 168 GLU A C 1
ATOM 1317 O O . GLU A 1 185 ? -11.649 -19.880 -32.210 1.00 68.57 168 GLU A O 1
ATOM 1323 N N . LEU A 1 186 ? -10.711 -17.827 -32.025 1.00 64.63 169 LEU A N 1
ATOM 1324 C CA . LEU A 1 186 ? -11.958 -17.182 -31.615 1.00 67.36 169 LEU A CA 1
ATOM 1325 C C . LEU A 1 186 ? -13.035 -17.321 -32.688 1.00 73.21 169 LEU A C 1
ATOM 1326 O O . LEU A 1 186 ? -14.169 -17.726 -32.399 1.00 72.20 169 LEU A O 1
ATOM 1331 N N . LYS A 1 187 ? -12.699 -16.995 -33.937 1.00 73.28 170 LYS A N 1
ATOM 1332 C CA . LYS A 1 187 ? -13.707 -17.073 -34.979 1.00 73.83 170 LYS A CA 1
ATOM 1333 C C . LYS A 1 187 ? -14.105 -18.505 -35.281 1.00 76.00 170 LYS A C 1
ATOM 1334 O O . LYS A 1 187 ? -15.181 -18.723 -35.846 1.00 74.61 170 LYS A O 1
ATOM 1340 N N . LYS A 1 188 ? -13.296 -19.486 -34.889 1.00 75.45 171 LYS A N 1
ATOM 1341 C CA . LYS A 1 188 ? -13.798 -20.852 -34.965 1.00 82.63 171 LYS A CA 1
ATOM 1342 C C . LYS A 1 188 ? -14.777 -21.146 -33.826 1.00 81.05 171 LYS A C 1
ATOM 1343 O O . LYS A 1 188 ? -15.856 -21.705 -34.063 1.00 76.51 171 LYS A O 1
ATOM 1349 N N . VAL A 1 189 ? -14.433 -20.746 -32.595 1.00 76.35 172 VAL A N 1
ATOM 1350 C CA . VAL A 1 189 ? -15.317 -20.963 -31.446 1.00 78.92 172 VAL A CA 1
ATOM 1351 C C . VAL A 1 189 ? -16.663 -20.272 -31.661 1.00 75.76 172 VAL A C 1
ATOM 1352 O O . VAL A 1 189 ? -17.727 -20.868 -31.458 1.00 75.33 172 VAL A O 1
ATOM 1356 N N . VAL A 1 190 ? -16.633 -19.006 -32.084 1.00 73.83 173 VAL A N 1
ATOM 1357 C CA . VAL A 1 190 ? -17.838 -18.181 -32.114 1.00 69.12 173 VAL A CA 1
ATOM 1358 C C . VAL A 1 190 ? -18.866 -18.725 -33.101 1.00 72.98 173 VAL A C 1
ATOM 1359 O O . VAL A 1 190 ? -20.080 -18.587 -32.895 1.00 68.41 173 VAL A O 1
ATOM 1363 N N . LYS A 1 191 ? -18.417 -19.374 -34.166 1.00 76.80 174 LYS A N 1
ATOM 1364 C CA . LYS A 1 191 ? -19.370 -19.774 -35.185 1.00 79.96 174 LYS A CA 1
ATOM 1365 C C . LYS A 1 191 ? -20.121 -21.059 -34.833 1.00 81.03 174 LYS A C 1
ATOM 1366 O O . LYS A 1 191 ? -21.143 -21.347 -35.461 1.00 73.43 174 LYS A O 1
ATOM 1372 N N . VAL A 1 192 ? -19.671 -21.823 -33.837 1.00 84.13 175 VAL A N 1
ATOM 1373 C CA . VAL A 1 192 ? -20.337 -23.070 -33.465 1.00 84.43 175 VAL A CA 1
ATOM 1374 C C . VAL A 1 192 ? -20.863 -23.077 -32.034 1.00 78.08 175 VAL A C 1
ATOM 1375 O O . VAL A 1 192 ? -21.629 -23.987 -31.680 1.00 74.35 175 VAL A O 1
ATOM 1379 N N . VAL A 1 193 ? -20.484 -22.117 -31.195 1.00 71.07 176 VAL A N 1
ATOM 1380 C CA . VAL A 1 193 ? -20.953 -22.043 -29.816 1.00 71.64 176 VAL A CA 1
ATOM 1381 C C . VAL A 1 193 ? -22.092 -21.030 -29.744 1.00 76.26 176 VAL A C 1
ATOM 1382 O O . VAL A 1 193 ? -22.072 -20.006 -30.441 1.00 78.82 176 VAL A O 1
ATOM 1386 N N . LYS A 1 194 ? -23.101 -21.322 -28.921 1.00 76.45 177 LYS A N 1
ATOM 1387 C CA . LYS A 1 194 ? -24.275 -20.463 -28.776 1.00 76.53 177 LYS A CA 1
ATOM 1388 C C . LYS A 1 194 ? -24.253 -19.608 -27.511 1.00 77.55 177 LYS A C 1
ATOM 1389 O O . LYS A 1 194 ? -24.719 -18.463 -27.538 1.00 77.72 177 LYS A O 1
ATOM 1395 N N . ILE A 1 195 ? -23.733 -20.132 -26.405 1.00 74.01 178 ILE A N 1
ATOM 1396 C CA . ILE A 1 195 ? -23.563 -19.359 -25.174 1.00 67.69 178 ILE A CA 1
ATOM 1397 C C . ILE A 1 195 ? -22.516 -18.272 -25.414 1.00 64.88 178 ILE A C 1
ATOM 1398 O O . ILE A 1 195 ? -21.755 -18.347 -26.392 1.00 64.64 178 ILE A O 1
ATOM 1403 N N . PRO A 1 196 ? -22.456 -17.239 -24.578 1.00 58.03 179 PRO A N 1
ATOM 1404 C CA . PRO A 1 196 ? -21.472 -16.165 -24.798 1.00 56.06 179 PRO A CA 1
ATOM 1405 C C . PRO A 1 196 ? -20.027 -16.663 -24.787 1.00 60.31 179 PRO A C 1
ATOM 1406 O O . PRO A 1 196 ? -19.594 -17.391 -23.889 1.00 61.44 179 PRO A O 1
ATOM 1410 N N . VAL A 1 197 ? -19.278 -16.248 -25.799 1.00 55.84 180 VAL A N 1
ATOM 1411 C CA . VAL A 1 197 ? -17.847 -16.509 -25.893 1.00 53.67 180 VAL A CA 1
ATOM 1412 C C . VAL A 1 197 ? -17.132 -15.202 -25.580 1.00 55.57 180 VAL A C 1
ATOM 1413 O O . VAL A 1 197 ? -17.336 -14.190 -26.265 1.00 51.88 180 VAL A O 1
ATOM 1417 N N . ILE A 1 198 ? -16.310 -15.217 -24.537 1.00 46.37 181 ILE A N 1
ATOM 1418 C CA . ILE A 1 198 ? -15.506 -14.067 -24.137 1.00 52.49 181 ILE A CA 1
ATOM 1419 C C . ILE A 1 198 ? -14.103 -14.251 -24.711 1.00 51.09 181 ILE A C 1
ATOM 1420 O O . ILE A 1 198 ? -13.472 -15.301 -24.519 1.00 48.34 181 ILE A O 1
ATOM 1425 N N . ALA A 1 199 ? -13.638 -13.250 -25.461 1.00 50.74 182 ALA A N 1
ATOM 1426 C CA . ALA A 1 199 ? -12.286 -13.262 -26.024 1.00 46.25 182 ALA A CA 1
ATOM 1427 C C . ALA A 1 199 ? -11.305 -12.845 -24.940 1.00 48.03 182 ALA A C 1
ATOM 1428 O O . ALA A 1 199 ? -11.456 -11.778 -24.328 1.00 45.49 182 ALA A O 1
ATOM 1430 N N . GLU A 1 200 ? -10.311 -13.685 -24.700 1.00 46.21 183 GLU A N 1
ATOM 1431 C CA . GLU A 1 200 ? -9.406 -13.462 -23.590 1.00 51.02 183 GLU A CA 1
ATOM 1432 C C . GLU A 1 200 ? -8.120 -14.205 -23.874 1.00 50.48 183 GLU A C 1
ATOM 1433 O O . GLU A 1 200 ? -8.154 -15.341 -24.354 1.00 51.25 183 GLU A O 1
ATOM 1439 N N . GLY A 1 201 ? -6.993 -13.571 -23.545 1.00 55.83 184 GLY A N 1
ATOM 1440 C CA . GLY A 1 201 ? -5.697 -14.188 -23.751 1.00 58.36 184 GLY A CA 1
ATOM 1441 C C . GLY A 1 201 ? -4.982 -13.514 -24.901 1.00 65.47 184 GLY A C 1
ATOM 1442 O O . GLY A 1 201 ? -5.355 -13.703 -26.062 1.00 73.18 184 GLY A O 1
ATOM 1443 N N . ASN A 1 202 ? -3.994 -12.677 -24.576 1.00 60.68 185 ASN A N 1
ATOM 1444 C CA . ASN A 1 202 ? -3.154 -12.000 -25.561 1.00 66.84 185 ASN A CA 1
ATOM 1445 C C . ASN A 1 202 ? -3.948 -11.025 -26.438 1.00 60.40 185 ASN A C 1
ATOM 1446 O O . ASN A 1 202 ? -3.585 -10.775 -27.591 1.00 60.39 185 ASN A O 1
ATOM 1451 N N . ILE A 1 203 ? -5.038 -10.469 -25.913 1.00 60.36 186 ILE A N 1
ATOM 1452 C CA . ILE A 1 203 ? -5.725 -9.339 -26.576 1.00 47.71 186 ILE A CA 1
ATOM 1453 C C . ILE A 1 203 ? -4.993 -8.087 -26.110 1.00 49.32 186 ILE A C 1
ATOM 1454 O O . ILE A 1 203 ? -5.387 -7.402 -25.162 1.00 55.48 186 ILE A O 1
ATOM 1459 N N . ASP A 1 204 ? -3.880 -7.785 -26.780 1.00 50.52 187 ASP A N 1
ATOM 1460 C CA . ASP A 1 204 ? -2.935 -6.815 -26.239 1.00 60.63 187 ASP A CA 1
ATOM 1461 C C . ASP A 1 204 ? -2.848 -5.508 -27.027 1.00 62.92 187 ASP A C 1
ATOM 1462 O O . ASP A 1 204 ? -1.926 -4.719 -26.770 1.00 58.90 187 ASP A O 1
ATOM 1467 N N . THR A 1 205 ? -3.763 -5.250 -27.969 1.00 52.28 188 THR A N 1
ATOM 1468 C CA . THR A 1 205 ? -3.852 -3.939 -28.612 1.00 52.72 188 THR A CA 1
ATOM 1469 C C . THR A 1 205 ? -5.311 -3.524 -28.739 1.00 55.37 188 THR A C 1
ATOM 1470 O O . THR A 1 205 ? -6.207 -4.379 -28.794 1.00 48.94 188 THR A O 1
ATOM 1474 N N . PRO A 1 206 ? -5.593 -2.218 -28.748 1.00 56.43 189 PRO A N 1
ATOM 1475 C CA . PRO A 1 206 ? -6.986 -1.783 -28.957 1.00 57.00 189 PRO A CA 1
ATOM 1476 C C . PRO A 1 206 ? -7.586 -2.314 -30.252 1.00 64.54 189 PRO A C 1
ATOM 1477 O O . PRO A 1 206 ? -8.784 -2.623 -30.307 1.00 64.67 189 PRO A O 1
ATOM 1481 N N . LEU A 1 207 ? -6.762 -2.474 -31.287 1.00 63.49 190 LEU A N 1
ATOM 1482 C CA . LEU A 1 207 ? -7.248 -2.921 -32.583 1.00 67.56 190 LEU A CA 1
ATOM 1483 C C . LEU A 1 207 ? -7.666 -4.395 -32.526 1.00 64.30 190 LEU A C 1
ATOM 1484 O O . LEU A 1 207 ? -8.751 -4.757 -32.999 1.00 60.12 190 LEU A O 1
ATOM 1489 N N . LYS A 1 208 ? -6.852 -5.243 -31.884 1.00 63.16 191 LYS A N 1
ATOM 1490 C CA . LYS A 1 208 ? -7.238 -6.635 -31.646 1.00 62.26 191 LYS A CA 1
ATOM 1491 C C . LYS A 1 208 ? -8.531 -6.740 -30.852 1.00 58.14 191 LYS A C 1
ATOM 1492 O O . LYS A 1 208 ? -9.306 -7.685 -31.046 1.00 58.83 191 LYS A O 1
ATOM 1498 N N . ALA A 1 209 ? -8.763 -5.801 -29.931 1.00 59.05 192 ALA A N 1
ATOM 1499 C CA . ALA A 1 209 ? -9.994 -5.817 -29.148 1.00 61.61 192 ALA A CA 1
ATOM 1500 C C . ALA A 1 209 ? -11.195 -5.417 -30.003 1.00 54.55 192 ALA A C 1
ATOM 1501 O O . ALA A 1 209 ? -12.296 -5.960 -29.837 1.00 46.72 192 ALA A O 1
ATOM 1503 N N . LYS A 1 210 ? -11.003 -4.486 -30.937 1.00 63.06 193 LYS A N 1
ATOM 1504 C CA . LYS A 1 210 ? -12.063 -4.209 -31.902 1.00 64.05 193 LYS A CA 1
ATOM 1505 C C . LYS A 1 210 ? -12.334 -5.432 -32.772 1.00 60.73 193 LYS A C 1
ATOM 1506 O O . LYS A 1 210 ? -13.491 -5.836 -32.951 1.00 59.30 193 LYS A O 1
ATOM 1512 N N . LYS A 1 211 ? -11.274 -6.053 -33.309 1.00 61.12 194 LYS A N 1
ATOM 1513 C CA . LYS A 1 211 ? -11.480 -7.216 -34.170 1.00 62.02 194 LYS A CA 1
ATOM 1514 C C . LYS A 1 211 ? -12.171 -8.346 -33.429 1.00 58.08 194 LYS A C 1
ATOM 1515 O O . LYS A 1 211 ? -12.935 -9.104 -34.030 1.00 59.21 194 LYS A O 1
ATOM 1521 N N . ALA A 1 212 ? -11.885 -8.500 -32.136 1.00 57.52 195 ALA A N 1
ATOM 1522 C CA . ALA A 1 212 ? -12.527 -9.559 -31.370 1.00 57.02 195 ALA A CA 1
ATOM 1523 C C . ALA A 1 212 ? -14.043 -9.357 -31.319 1.00 61.46 195 ALA A C 1
ATOM 1524 O O . ALA A 1 212 ? -14.809 -10.316 -31.494 1.00 60.99 195 ALA A O 1
ATOM 1526 N N . LEU A 1 213 ? -14.500 -8.117 -31.087 1.00 60.00 196 LEU A N 1
ATOM 1527 C CA . LEU A 1 213 ? -15.938 -7.849 -31.131 1.00 59.25 196 LEU A CA 1
ATOM 1528 C C . LEU A 1 213 ? -16.483 -8.032 -32.541 1.00 65.23 196 LEU A C 1
ATOM 1529 O O . LEU A 1 213 ? -17.571 -8.588 -32.722 1.00 60.21 196 LEU A O 1
ATOM 1534 N N . GLU A 1 214 ? -15.738 -7.569 -33.554 1.00 73.70 197 GLU A N 1
ATOM 1535 C CA . GLU A 1 214 ? -16.181 -7.722 -34.939 1.00 73.04 197 GLU A CA 1
ATOM 1536 C C . GLU A 1 214 ? -16.267 -9.190 -35.337 1.00 73.74 197 GLU A C 1
ATOM 1537 O O . GLU A 1 214 ? -17.127 -9.567 -36.138 1.00 77.45 197 GLU A O 1
ATOM 1543 N N . ILE A 1 215 ? -15.401 -10.034 -34.775 1.00 72.73 198 ILE A N 1
ATOM 1544 C CA . ILE A 1 215 ? -15.507 -11.472 -35.000 1.00 73.08 198 ILE A CA 1
ATOM 1545 C C . ILE A 1 215 ? -16.777 -12.043 -34.364 1.00 62.53 198 ILE A C 1
ATOM 1546 O O . ILE A 1 215 ? -17.368 -12.989 -34.893 1.00 69.25 198 ILE A O 1
ATOM 1551 N N . GLY A 1 216 ? -17.228 -11.491 -33.239 1.00 59.46 199 GLY A N 1
ATOM 1552 C CA . GLY A 1 216 ? -18.439 -11.997 -32.610 1.00 52.05 199 GLY A CA 1
ATOM 1553 C C . GLY A 1 216 ? -18.313 -12.317 -31.133 1.00 52.70 199 GLY A C 1
ATOM 1554 O O . GLY A 1 216 ? -19.200 -12.938 -30.536 1.00 49.02 199 GLY A O 1
ATOM 1555 N N . ALA A 1 217 ? -17.211 -11.901 -30.522 1.00 52.43 200 ALA A N 1
ATOM 1556 C CA . ALA A 1 217 ? -17.063 -12.095 -29.089 1.00 54.65 200 ALA A CA 1
ATOM 1557 C C . ALA A 1 217 ? -18.177 -11.363 -28.347 1.00 60.08 200 ALA A C 1
ATOM 1558 O O . ALA A 1 217 ? -18.661 -10.311 -28.781 1.00 57.79 200 ALA A O 1
ATOM 1560 N N . PHE A 1 218 ? -18.601 -11.950 -27.227 1.00 55.85 201 PHE A N 1
ATOM 1561 C CA . PHE A 1 218 ? -19.609 -11.329 -26.380 1.00 53.10 201 PHE A CA 1
ATOM 1562 C C . PHE A 1 218 ? -19.006 -10.207 -25.525 1.00 54.44 201 PHE A C 1
ATOM 1563 O O . PHE A 1 218 ? -19.694 -9.219 -25.219 1.00 53.03 201 PHE A O 1
ATOM 1571 N N . ALA A 1 219 ? -17.733 -10.347 -25.136 1.00 47.66 202 ALA A N 1
ATOM 1572 C CA . ALA A 1 219 ? -16.981 -9.320 -24.422 1.00 44.28 202 ALA A CA 1
ATOM 1573 C C . ALA A 1 219 ? -15.511 -9.649 -24.604 1.00 46.83 202 ALA A C 1
ATOM 1574 O O . ALA A 1 219 ? -15.156 -10.722 -25.100 1.00 50.91 202 ALA A O 1
ATOM 1576 N N . VAL A 1 220 ? -14.650 -8.712 -24.210 1.00 51.91 203 VAL A N 1
ATOM 1577 C CA . VAL A 1 220 ? -13.209 -8.860 -24.409 1.00 46.87 203 VAL A CA 1
ATOM 1578 C C . VAL A 1 220 ? -12.519 -8.625 -23.069 1.00 49.95 203 VAL A C 1
ATOM 1579 O O . VAL A 1 220 ? -12.864 -7.682 -22.343 1.00 48.05 203 VAL A O 1
ATOM 1583 N N . VAL A 1 221 ? -11.571 -9.497 -22.732 1.00 50.92 204 VAL A N 1
ATOM 1584 C CA . VAL A 1 221 ? -10.727 -9.368 -21.540 1.00 48.72 204 VAL A CA 1
ATOM 1585 C C . VAL A 1 221 ? -9.328 -8.955 -21.991 1.00 45.40 204 VAL A C 1
ATOM 1586 O O . VAL A 1 221 ? -8.746 -9.589 -22.874 1.00 43.77 204 VAL A O 1
ATOM 1590 N N . VAL A 1 222 ? -8.801 -7.885 -21.391 1.00 47.91 205 VAL A N 1
ATOM 1591 C CA . VAL A 1 222 ? -7.434 -7.410 -21.602 1.00 46.45 205 VAL A CA 1
ATOM 1592 C C . VAL A 1 222 ? -6.715 -7.422 -20.257 1.00 42.84 205 VAL A C 1
ATOM 1593 O O . VAL A 1 222 ? -7.245 -6.928 -19.250 1.00 44.32 205 VAL A O 1
ATOM 1597 N N . GLY A 1 223 ? -5.535 -8.018 -20.230 1.00 40.08 206 GLY A N 1
ATOM 1598 C CA . GLY A 1 223 ? -4.776 -8.077 -19.000 1.00 41.89 206 GLY A CA 1
ATOM 1599 C C . GLY A 1 223 ? -3.510 -7.252 -19.059 1.00 46.55 206 GLY A C 1
ATOM 1600 O O . GLY A 1 223 ? -3.528 -6.038 -18.822 1.00 43.00 206 GLY A O 1
ATOM 1601 N N . GLY A 1 224 ? -2.413 -7.915 -19.427 1.00 44.79 207 GLY A N 1
ATOM 1602 C CA . GLY A 1 224 ? -1.096 -7.323 -19.248 1.00 40.27 207 GLY A CA 1
ATOM 1603 C C . GLY A 1 224 ? -0.925 -6.000 -19.970 1.00 50.07 207 GLY A C 1
ATOM 1604 O O . GLY A 1 224 ? -0.245 -5.096 -19.472 1.00 44.23 207 GLY A O 1
ATOM 1605 N N . ALA A 1 225 ? -1.537 -5.863 -21.155 1.00 41.78 208 ALA A N 1
ATOM 1606 C CA . ALA A 1 225 ? -1.377 -4.632 -21.918 1.00 40.49 208 ALA A CA 1
ATOM 1607 C C . ALA A 1 225 ? -1.935 -3.426 -21.168 1.00 43.14 208 ALA A C 1
ATOM 1608 O O . ALA A 1 225 ? -1.612 -2.285 -21.520 1.00 41.59 208 ALA A O 1
ATOM 1610 N N . ILE A 1 226 ? -2.743 -3.644 -20.130 1.00 41.93 209 ILE A N 1
ATOM 1611 C CA . ILE A 1 226 ? -3.185 -2.568 -19.252 1.00 36.70 209 ILE A CA 1
ATOM 1612 C C . ILE A 1 226 ? -2.502 -2.628 -17.894 1.00 42.48 209 ILE A C 1
ATOM 1613 O O . ILE A 1 226 ? -2.111 -1.592 -17.358 1.00 37.36 209 ILE A O 1
ATOM 1618 N N . THR A 1 227 ? -2.370 -3.823 -17.306 1.00 41.44 210 THR A N 1
ATOM 1619 C CA . THR A 1 227 ? -2.049 -3.940 -15.885 1.00 39.81 210 THR A CA 1
ATOM 1620 C C . THR A 1 227 ? -0.704 -4.602 -15.576 1.00 40.33 210 THR A C 1
ATOM 1621 O O . THR A 1 227 ? -0.428 -4.858 -14.395 1.00 46.85 210 THR A O 1
ATOM 1625 N N . ARG A 1 228 ? 0.145 -4.901 -16.568 1.00 41.55 211 ARG A N 1
ATOM 1626 C CA . ARG A 1 228 ? 1.522 -5.347 -16.281 1.00 45.11 211 ARG A CA 1
ATOM 1627 C C . ARG A 1 228 ? 2.504 -4.356 -16.874 1.00 44.26 211 ARG A C 1
ATOM 1628 O O . ARG A 1 228 ? 3.011 -4.559 -17.986 1.00 51.31 211 ARG A O 1
ATOM 1636 N N . PRO A 1 229 ? 2.812 -3.277 -16.154 1.00 41.51 212 PRO A N 1
ATOM 1637 C CA . PRO A 1 229 ? 3.705 -2.248 -16.710 1.00 39.65 212 PRO A CA 1
ATOM 1638 C C . PRO A 1 229 ? 5.082 -2.779 -17.108 1.00 41.62 212 PRO A C 1
ATOM 1639 O O . PRO A 1 229 ? 5.713 -2.229 -18.024 1.00 40.48 212 PRO A O 1
ATOM 1643 N N . GLN A 1 230 ? 5.576 -3.834 -16.466 1.00 40.57 213 GLN A N 1
ATOM 1644 C CA . GLN A 1 230 ? 6.869 -4.342 -16.903 1.00 44.54 213 GLN A CA 1
ATOM 1645 C C . GLN A 1 230 ? 6.756 -4.953 -18.292 1.00 50.10 213 GLN A C 1
ATOM 1646 O O . GLN A 1 230 ? 7.709 -4.895 -19.080 1.00 39.59 213 GLN A O 1
ATOM 1652 N N . GLN A 1 231 ? 5.593 -5.505 -18.632 1.00 46.03 214 GLN A N 1
ATOM 1653 C CA . GLN A 1 231 ? 5.514 -6.113 -19.947 1.00 45.05 214 GLN A CA 1
ATOM 1654 C C . GLN A 1 231 ? 5.226 -5.060 -21.014 1.00 47.32 214 GLN A C 1
ATOM 1655 O O . GLN A 1 231 ? 5.685 -5.195 -22.150 1.00 47.26 214 GLN A O 1
ATOM 1661 N N . ILE A 1 232 ? 4.562 -3.966 -20.646 1.00 45.46 215 ILE A N 1
ATOM 1662 C CA . ILE A 1 232 ? 4.450 -2.822 -21.546 1.00 45.91 215 ILE A CA 1
ATOM 1663 C C . ILE A 1 232 ? 5.821 -2.176 -21.744 1.00 46.83 215 ILE A C 1
ATOM 1664 O O . ILE A 1 232 ? 6.199 -1.810 -22.861 1.00 42.94 215 ILE A O 1
ATOM 1669 N N . THR A 1 233 ? 6.578 -2.017 -20.657 1.00 38.01 216 THR A N 1
ATOM 1670 C CA . THR A 1 233 ? 7.915 -1.445 -20.746 1.00 42.72 216 THR A CA 1
ATOM 1671 C C . THR A 1 233 ? 8.804 -2.267 -21.674 1.00 48.62 216 THR A C 1
ATOM 1672 O O . THR A 1 233 ? 9.527 -1.711 -22.503 1.00 52.01 216 THR A O 1
ATOM 1676 N N . LYS A 1 234 ? 8.736 -3.596 -21.573 1.00 46.36 217 LYS A N 1
ATOM 1677 C CA . LYS A 1 234 ? 9.596 -4.431 -22.401 1.00 48.98 217 LYS A CA 1
ATOM 1678 C C . LYS A 1 234 ? 9.272 -4.275 -23.889 1.00 51.64 217 LYS A C 1
ATOM 1679 O O . LYS A 1 234 ? 10.164 -4.434 -24.737 1.00 50.82 217 LYS A O 1
ATOM 1685 N N . LYS A 1 235 ? 8.018 -3.950 -24.232 1.00 52.47 218 LYS A N 1
ATOM 1686 C CA . LYS A 1 235 ? 7.694 -3.682 -25.633 1.00 59.00 218 LYS A CA 1
ATOM 1687 C C . LYS A 1 235 ? 8.388 -2.414 -26.124 1.00 52.21 218 LYS A C 1
ATOM 1688 O O . LYS A 1 235 ? 8.952 -2.399 -27.225 1.00 56.26 218 LYS A O 1
ATOM 1694 N N . PHE A 1 236 ? 8.374 -1.349 -25.317 1.00 47.56 219 PHE A N 1
ATOM 1695 C CA . PHE A 1 236 ? 9.108 -0.136 -25.668 1.00 48.99 219 PHE A CA 1
ATOM 1696 C C . PHE A 1 236 ? 10.606 -0.415 -25.799 1.00 51.06 219 PHE A C 1
ATOM 1697 O O . PHE A 1 236 ? 11.229 -0.068 -26.813 1.00 55.51 219 PHE A O 1
ATOM 1705 N N . VAL A 1 237 ? 11.191 -1.066 -24.787 1.00 56.54 220 VAL A N 1
ATOM 1706 C CA . VAL A 1 237 ? 12.637 -1.294 -24.758 1.00 56.11 220 VAL A CA 1
ATOM 1707 C C . VAL A 1 237 ? 13.082 -2.076 -25.994 1.00 59.19 220 VAL A C 1
ATOM 1708 O O . VAL A 1 237 ? 14.063 -1.719 -26.660 1.00 55.19 220 VAL A O 1
ATOM 1712 N N . ASP A 1 238 ? 12.355 -3.141 -26.331 1.00 59.85 221 ASP A N 1
ATOM 1713 C CA . ASP A 1 238 ? 12.805 -4.001 -27.419 1.00 63.72 221 ASP A CA 1
ATOM 1714 C C . ASP A 1 238 ? 12.696 -3.334 -28.784 1.00 64.47 221 ASP A C 1
ATOM 1715 O O . ASP A 1 238 ? 13.362 -3.781 -29.717 1.00 66.61 221 ASP A O 1
ATOM 1720 N N . GLU A 1 239 ? 11.879 -2.293 -28.938 1.00 65.34 222 GLU A N 1
ATOM 1721 C CA . GLU A 1 239 ? 11.861 -1.575 -30.204 1.00 76.30 222 GLU A CA 1
ATOM 1722 C C . GLU A 1 239 ? 12.802 -0.382 -30.209 1.00 76.91 222 GLU A C 1
ATOM 1723 O O . GLU A 1 239 ? 12.913 0.298 -31.234 1.00 78.52 222 GLU A O 1
ATOM 1729 N N . MET A 1 240 ? 13.500 -0.132 -29.105 1.00 70.17 223 MET A N 1
ATOM 1730 C CA . MET A 1 240 ? 14.507 0.914 -29.038 1.00 67.02 223 MET A CA 1
ATOM 1731 C C . MET A 1 240 ? 15.933 0.377 -29.216 1.00 70.31 223 MET A C 1
ATOM 1732 O O . MET A 1 240 ? 16.894 1.122 -29.019 1.00 76.56 223 MET A O 1
ATOM 1737 N N . LYS A 1 241 ? 16.093 -0.888 -29.584 1.00 76.56 224 LYS A N 1
ATOM 1738 C CA . LYS A 1 241 ? 17.417 -1.427 -29.887 1.00 81.10 224 LYS A CA 1
ATOM 1739 C C . LYS A 1 241 ? 17.638 -1.551 -31.391 1.00 74.51 224 LYS A C 1
ATOM 1740 O O . LYS A 1 241 ? 18.709 -1.215 -31.901 1.00 84.87 224 LYS A O 1
#

Foldseek 3Di:
DLVVLLVLFFAFEEEEQDADDVADPPDLQVSLVLLLVCVVVPGQEYEYEDLSNVVSVVVRDPHAYAYWYFDDDPQWPFGTNQAVVRVVVCVVSDGQEYEGAQECTQTPVRDGSLVRVVVCCVVVVVHAYEYEYAALVSLVVCVVSPHQEYENACHCVDPVRPPPDQLVRLLVNQVPDDHAYERHHPCQDPVSQVVSVVSPHRHYYHYCNRHRVVVVVVVVVVVVD

B-factor: mean 66.53, std 19.63, range [32.31, 153.11]

Solvent-accessible surface area: 11328 Å² total; per-residue (Å²): 197,82,106,140,37,24,98,56,2,131,36,113,58,2,1,10,0,11,7,50,129,132,34,88,38,90,36,25,114,55,0,0,138,50,0,107,58,9,113,77,72,59,9,14,1,0,3,0,5,38,41,116,9,0,108,36,0,80,161,43,14,121,28,23,3,4,0,0,17,51,102,116,60,154,92,12,104,0,68,3,0,1,10,34,116,2,0,59,43,0,42,127,45,30,10,65,2,0,0,0,0,1,1,152,49,122,7,12,58,78,58,79,15,31,90,4,1,54,52,0,69,148,105,41,96,122,29,10,0,0,0,0,0,0,11,23,115,8,0,65,92,0,33,166,27,27,6,37,0,0,0,2,17,5,7,30,123,7,140,74,1,150,113,98,129,17,26,89,8,1,93,90,0,34,145,63,14,185,40,32,6,0,1,9,17,85,5,40,56,126,118,71,20,131,76,0,71,122,44,39,10,27,0,4,4,12,18,9,34,75,2,62,56,105,70,56,75,130,119,137,66,68,161,160,197

CATH classification: 3.20.20.70

Radius of gyration: 16.52 Å; Cα contacts (8 Å, |Δi|>4): 451; chains: 1; bounding box: 48×42×35 Å

Nearest PDB structures (foldseek):
  5zkn-assembly1_A-2  TM=1.004E+00  e=7.110E-49  Fusobacterium nucleatum subsp. nucleatum ATCC 25586
  4utu-assembly1_B  TM=9.614E-01  e=4.341E-32  Clostridium perfringens str. 13
  4utt-assembly2_C-2  TM=9.624E-01  e=3.056E-31  Clostridium perfringens str. 13
  4utt-assembly2_B  TM=9.611E-01  e=8.366E-31  Clostridium perfringens str. 13
  1yxy-assembly1_A  TM=9.667E-01  e=1.947E-29  Streptococcus pyogenes

InterPro domains:
  IPR007260 Putative N-acetylmannosamine-6-phosphate epimerase [MF_01235] (6-224)
  IPR007260 Putative N-acetylmannosamine-6-phosphate epimerase [NF002231] (2-224)
  IPR007260 Putative N-acetylmannosamine-6-phosphate epimerase [PF04131] (30-224)
  IPR007260 Putative N-acetylmannosamine-6-phosphate epimerase [PTHR36204] (2-224)
  IPR007260 Putative N-acetylmannosamine-6-phosphate epimerase [cd04729] (2-219)
  IPR011060 Ribulose-phosphate binding barrel [SSF51366] (8-221)
  IPR013785 Aldolase-type TIM barrel [G3DSA:3.20.20.70] (1-224)

Secondary structure (DSSP, 8-state):
-HHHHHHTTTT-EEEEE---TTSTT--HHHHH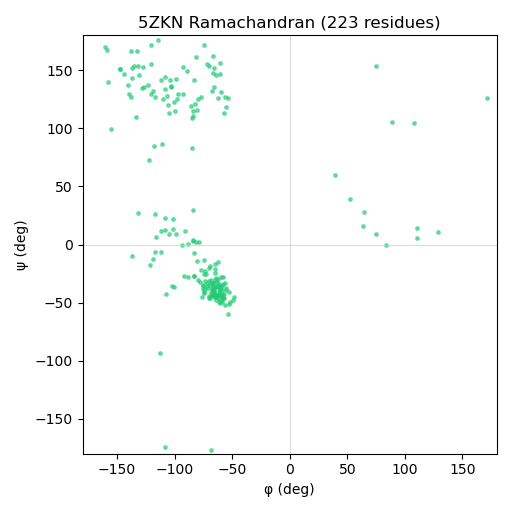HHHHHHHHHT--EEEEESHHHHHHHHHH--S-EEEE-B---TT-S--BS-SHHHHHHHHHH--SEEEEE-SSSPPTT---HHHHHHHHHHHSTT-EEEEE-SSHHHHHHHHHTT-SEEE-TTTTSSGGGTT--HHHHHHHHHHH--S-EEEESS--SHHHHHHHHHHT-SEEEE-HHHH-HHHHHHHHHHH--

Sequence (225 aa):
FMNKILESIRGKLIVSCQALEDEPLHSSFIMGRMAYAAYSGGAAGIRANTVEDIKEIKKNVSLPIIGIIKKVYNNSDVYITPTIKEVEDLINEGVQIIAIDATKRERPDRKDLKNFIAEIKEKYPNQLFMADISSVDEALYAEKIGFDIVGTTLVGYTDYTKNYKALEELKKVVKVVKIPVIAEGNIDTPLKAKKALEIGAFAVVVGGAITRPQQITKKFVDEMK

Organism: Fusobacterium nucleatum subsp. nucleatum (strain ATCC 25586 / DSM 15643 / BCRC 10681 / CIP 101130 / JCM 8532 / KCTC 2640 / LMG 13131 / VPI 4355) (NCBI:txid190304)